Protein AF-A0A945EE44-F1 (afdb_monomer_lite)

Foldseek 3Di:
DPPPVVVVLVVLLVVLQQQQFAQADDSLVVNVVSVCVVVVQKDKDWDWAQDDDPPDTFFFHKDFDWWFKAAPVRDTLDTCNVPVQFWAAQADWDWDKDWLVVQVVQEDEDPVQQQDFDHHYDRPDHHIHTTDGNVSNVPHDTDIMTTGTRMDGHTTTRMDIDDDDDDPDPDDDDDDDDDRHHNDRVNPSD

Secondary structure (DSSP, 8-state):
----HHHHHHHHHHHHTT----SSSHHHHHHHHHHHHHSTTPEEEEEETT-EETTEEPPPEEEEEEEEEE-TTS-EEEETTT-GGGB-BTPPPEEEEEEHHHHGGGEE--TTSTTPPPP-B-SSS----EE--HHHHTT--SSEEEEEEEEEEES-EEEEEE-----SSS------------S-IIIII-

Structure (mmCIF, N/CA/C/O backbone):
data_AF-A0A945EE44-F1
#
_entry.id   AF-A0A945EE44-F1
#
loop_
_atom_site.group_PDB
_atom_site.id
_atom_site.type_symbol
_atom_site.label_atom_id
_atom_site.label_alt_id
_atom_site.label_comp_id
_atom_site.label_asym_id
_atom_site.label_entity_id
_atom_site.label_seq_id
_atom_site.pdbx_PDB_ins_code
_atom_site.Cartn_x
_atom_site.Cartn_y
_atom_site.Cartn_z
_atom_site.occupancy
_atom_site.B_iso_or_equiv
_atom_site.auth_seq_id
_atom_site.auth_comp_id
_atom_site.auth_asym_id
_atom_site.auth_atom_id
_atom_site.pdbx_PDB_model_num
ATOM 1 N N . MET A 1 1 ? -17.521 -26.805 20.937 1.00 43.75 1 MET A N 1
ATOM 2 C CA . MET A 1 1 ? -16.120 -26.831 20.463 1.00 43.75 1 MET A CA 1
ATOM 3 C C . MET A 1 1 ? -15.632 -25.398 20.429 1.00 43.75 1 MET A C 1
ATOM 5 O O . MET A 1 1 ? -16.195 -24.625 19.668 1.00 43.75 1 MET A O 1
ATOM 9 N N . LYS A 1 2 ? -14.663 -25.018 21.272 1.00 50.81 2 LYS A N 1
ATOM 10 C CA . LYS A 1 2 ? -13.962 -23.743 21.084 1.00 50.81 2 LYS A CA 1
ATOM 11 C C . LYS A 1 2 ? -13.225 -23.858 19.751 1.00 50.81 2 LYS A C 1
ATOM 13 O O . LYS A 1 2 ? -12.291 -24.652 19.653 1.00 50.81 2 LYS A O 1
ATOM 18 N N . LEU A 1 3 ? -13.682 -23.153 18.719 1.00 53.59 3 LEU A N 1
ATOM 19 C CA . LEU A 1 3 ? -12.793 -22.798 17.616 1.00 53.59 3 LEU A CA 1
ATOM 20 C C . LEU A 1 3 ? -11.535 -22.222 18.275 1.00 53.59 3 LEU A C 1
ATOM 22 O O . LEU A 1 3 ? -11.650 -21.367 19.149 1.00 53.59 3 LEU A O 1
ATOM 26 N N . ASN A 1 4 ? -10.369 -22.790 17.971 1.00 82.75 4 ASN A N 1
ATOM 27 C CA . ASN A 1 4 ? -9.098 -22.310 18.502 1.00 82.75 4 ASN A CA 1
ATOM 28 C C . ASN A 1 4 ? -9.016 -20.813 18.170 1.00 82.75 4 ASN A C 1
ATOM 30 O O . ASN A 1 4 ? -9.014 -20.474 16.990 1.00 82.75 4 ASN A O 1
ATOM 34 N N . GLU A 1 5 ? -9.031 -19.935 19.174 1.00 87.50 5 GLU A N 1
ATOM 35 C CA . GLU A 1 5 ? -9.084 -18.474 18.992 1.00 87.50 5 GLU A CA 1
ATOM 36 C C . GLU A 1 5 ? -7.974 -18.007 18.036 1.00 87.50 5 GLU A C 1
ATOM 38 O O . GLU A 1 5 ? -8.228 -17.216 17.130 1.00 87.50 5 GLU A O 1
ATOM 43 N N . GLY A 1 6 ? -6.790 -18.628 18.113 1.00 93.88 6 GLY A N 1
ATOM 44 C CA . GLY A 1 6 ? -5.687 -18.375 17.184 1.00 93.88 6 GLY A CA 1
ATOM 45 C C . GLY A 1 6 ? -5.994 -18.741 15.729 1.00 93.88 6 GLY A C 1
ATOM 46 O O . GLY A 1 6 ? -5.514 -18.082 14.811 1.00 93.88 6 GLY A O 1
ATOM 47 N N . ARG A 1 7 ? -6.835 -19.754 15.481 1.00 94.56 7 ARG A N 1
ATOM 48 C CA . ARG A 1 7 ? -7.291 -20.072 14.122 1.00 94.56 7 ARG A CA 1
ATOM 49 C C . ARG A 1 7 ? -8.258 -19.017 13.589 1.00 94.56 7 ARG A C 1
ATOM 51 O O . ARG A 1 7 ? -8.141 -18.662 12.422 1.00 94.56 7 ARG A O 1
ATOM 58 N N . GLY A 1 8 ? -9.165 -18.519 14.431 1.00 94.62 8 GLY A N 1
ATOM 59 C CA . GLY A 1 8 ? -10.073 -17.427 14.070 1.00 94.62 8 GLY A CA 1
ATOM 60 C C . GLY A 1 8 ? -9.310 -16.154 13.700 1.00 94.62 8 GLY A C 1
ATOM 61 O O . GLY A 1 8 ? -9.536 -15.600 12.627 1.00 94.62 8 GLY A O 1
ATOM 62 N N . ILE A 1 9 ? -8.333 -15.772 14.529 1.00 95.81 9 ILE A N 1
ATOM 63 C CA . ILE A 1 9 ? -7.434 -14.636 14.268 1.00 95.81 9 ILE A CA 1
ATOM 64 C C . ILE A 1 9 ? -6.681 -14.841 12.947 1.00 95.81 9 ILE A C 1
ATOM 66 O O . ILE A 1 9 ? -6.711 -13.980 12.075 1.00 95.81 9 ILE A O 1
ATOM 70 N N . TYR A 1 10 ? -6.085 -16.017 12.738 1.00 96.75 10 TYR A N 1
ATOM 71 C CA . TYR A 1 10 ? -5.364 -16.315 11.499 1.00 96.75 10 TYR A CA 1
ATOM 72 C C . TYR A 1 10 ? -6.255 -16.255 10.248 1.00 96.75 10 TYR A C 1
ATOM 74 O O . TYR A 1 10 ? -5.824 -15.781 9.195 1.00 96.75 10 TYR A O 1
ATOM 82 N N . ASP A 1 11 ? -7.501 -16.724 10.336 1.00 96.69 11 ASP A N 1
ATOM 83 C CA . ASP A 1 11 ? -8.443 -16.649 9.221 1.00 96.69 11 ASP A CA 1
ATOM 84 C C . ASP A 1 11 ? -8.907 -15.199 8.960 1.00 96.69 11 ASP A C 1
ATOM 86 O O . ASP A 1 11 ? -9.105 -14.841 7.797 1.00 96.69 11 ASP A O 1
ATOM 90 N N . LEU A 1 12 ? -8.978 -14.333 9.981 1.00 97.44 12 LEU A N 1
ATOM 91 C CA . LEU A 1 12 ? -9.151 -12.885 9.798 1.00 97.44 12 LEU A CA 1
ATOM 92 C C . LEU A 1 12 ? -7.943 -12.261 9.080 1.00 97.44 12 LEU A C 1
ATOM 94 O O . LEU A 1 12 ? -8.136 -11.554 8.090 1.00 97.44 12 LEU A O 1
ATOM 98 N N . CYS A 1 13 ? -6.709 -12.584 9.484 1.00 97.88 13 CYS A N 1
ATOM 99 C CA . CYS A 1 13 ? -5.503 -12.101 8.799 1.00 97.88 13 CYS A CA 1
ATOM 100 C C . CYS A 1 13 ? -5.514 -12.475 7.307 1.00 97.88 13 CYS A C 1
ATOM 102 O O . CYS A 1 13 ? -5.166 -11.650 6.468 1.00 97.88 13 CYS A O 1
ATOM 104 N N . LYS A 1 14 ? -5.969 -13.684 6.941 1.00 97.88 14 LYS A N 1
ATOM 105 C CA . LYS A 1 14 ? -6.107 -14.084 5.525 1.00 97.88 14 LYS A CA 1
ATOM 106 C C . LYS A 1 14 ? -7.130 -13.255 4.761 1.00 97.88 14 LYS A C 1
ATOM 108 O O . LYS A 1 14 ? -6.886 -12.941 3.601 1.00 97.88 14 LYS A O 1
ATOM 113 N N . LYS A 1 15 ? -8.270 -12.925 5.381 1.00 98.06 15 LYS A N 1
ATOM 114 C CA . LYS A 1 15 ? -9.286 -12.059 4.758 1.00 98.06 15 LYS A CA 1
ATOM 115 C C . LYS A 1 15 ? -8.726 -10.661 4.497 1.00 98.06 15 LYS A C 1
ATOM 117 O O . LYS A 1 15 ? -9.016 -10.078 3.462 1.00 98.06 15 LYS A O 1
ATOM 122 N N . LEU A 1 16 ? -7.918 -10.147 5.424 1.00 98.50 16 LEU A N 1
ATOM 123 C CA . LEU A 1 16 ? -7.306 -8.823 5.331 1.00 98.50 16 LEU A CA 1
ATOM 124 C C . LEU A 1 16 ? -6.047 -8.794 4.450 1.00 98.50 16 LEU A C 1
ATOM 126 O O . LEU A 1 16 ? -5.665 -7.726 3.972 1.00 98.50 16 LEU A O 1
ATOM 130 N N . TRP A 1 17 ? -5.402 -9.942 4.222 1.00 98.38 17 TRP A N 1
ATOM 131 C CA . TRP A 1 17 ? -4.152 -10.066 3.472 1.00 98.38 17 TRP A CA 1
ATOM 132 C C . TRP A 1 17 ? -4.144 -9.370 2.105 1.00 98.38 17 TRP A C 1
ATOM 134 O O . TRP A 1 17 ? -3.214 -8.601 1.876 1.00 98.38 17 TRP A O 1
ATOM 144 N N . PRO A 1 18 ? -5.118 -9.583 1.197 1.00 97.50 18 PRO A N 1
ATOM 145 C CA . PRO A 1 18 ? -5.037 -9.040 -0.160 1.00 97.50 18 PRO A CA 1
ATOM 146 C C . PRO A 1 18 ? -5.307 -7.530 -0.241 1.00 97.50 18 PRO A C 1
ATOM 148 O O . PRO A 1 18 ? -5.107 -6.932 -1.294 1.00 97.50 18 PRO A O 1
ATOM 151 N N . ILE A 1 19 ? -5.779 -6.906 0.841 1.00 98.44 19 ILE A N 1
ATOM 152 C CA . ILE A 1 19 ? -6.203 -5.507 0.825 1.00 98.44 19 ILE A CA 1
ATOM 153 C C . ILE A 1 19 ? -4.975 -4.596 0.822 1.00 98.44 19 ILE A C 1
ATOM 155 O O . ILE A 1 19 ? -4.159 -4.611 1.748 1.00 98.44 19 ILE A O 1
ATOM 159 N N . THR A 1 20 ? -4.876 -3.746 -0.198 1.00 98.31 20 THR A N 1
ATOM 160 C CA . THR A 1 20 ? -3.817 -2.737 -0.311 1.00 98.31 20 THR A CA 1
ATOM 161 C C . THR A 1 20 ? -4.107 -1.560 0.615 1.00 98.31 20 THR A C 1
ATOM 163 O O . THR A 1 20 ? -4.712 -0.562 0.223 1.00 98.31 20 THR A O 1
ATOM 166 N N . ARG A 1 21 ? -3.696 -1.696 1.877 1.00 98.62 21 ARG A N 1
ATOM 167 C CA . ARG A 1 21 ? -3.715 -0.611 2.864 1.00 98.62 21 ARG A CA 1
ATOM 168 C C . ARG A 1 21 ? -2.578 0.386 2.630 1.00 98.62 21 ARG A C 1
ATOM 170 O O . ARG A 1 21 ? -1.532 0.061 2.072 1.00 98.62 21 ARG A O 1
ATOM 177 N N . SER A 1 22 ? -2.812 1.602 3.097 1.00 98.50 22 SER A N 1
ATOM 178 C CA . SER A 1 22 ? -1.836 2.679 3.247 1.00 98.50 22 SER A CA 1
ATOM 179 C C . SER A 1 22 ? -2.261 3.526 4.454 1.00 98.50 22 SER A C 1
ATOM 181 O O . SER A 1 22 ? -3.151 3.125 5.200 1.00 98.50 22 SER A O 1
ATOM 183 N N . ILE A 1 23 ? -1.674 4.701 4.675 1.00 98.50 23 ILE A N 1
ATOM 184 C CA . ILE A 1 23 ? -2.106 5.595 5.767 1.00 98.50 23 ILE A CA 1
ATOM 185 C C . ILE A 1 23 ? -3.500 6.218 5.540 1.00 98.50 23 ILE A C 1
ATOM 187 O O . ILE A 1 23 ? -4.082 6.762 6.472 1.00 98.50 23 ILE A O 1
ATOM 191 N N . THR A 1 24 ? -4.044 6.124 4.323 1.00 98.75 24 THR A N 1
ATOM 192 C CA . THR A 1 24 ? -5.411 6.525 3.946 1.00 98.75 24 THR A CA 1
ATOM 193 C C . THR A 1 24 ? -5.955 5.581 2.861 1.00 98.75 24 THR A C 1
ATOM 195 O O . THR A 1 24 ? -5.274 4.633 2.455 1.00 98.75 24 THR A O 1
ATOM 198 N N . GLY A 1 25 ? -7.170 5.846 2.376 1.00 98.62 25 GLY A N 1
ATOM 199 C CA . GLY A 1 25 ? -7.708 5.223 1.169 1.00 98.62 25 GLY A CA 1
ATOM 200 C C . GLY A 1 25 ? -8.675 4.072 1.419 1.00 98.62 25 GLY A C 1
ATOM 201 O O . GLY A 1 25 ? -8.916 3.620 2.543 1.00 98.62 25 GLY A O 1
ATOM 202 N N . ASN A 1 26 ? -9.238 3.561 0.327 1.00 98.81 26 ASN A N 1
ATOM 203 C CA . ASN A 1 26 ? -10.303 2.563 0.365 1.00 98.81 26 ASN A CA 1
ATOM 204 C C . ASN A 1 26 ? -9.874 1.236 0.998 1.00 98.81 26 ASN A C 1
ATOM 206 O O . ASN A 1 26 ? -10.709 0.583 1.620 1.00 98.81 26 ASN A O 1
ATOM 210 N N . GLY A 1 27 ? -8.590 0.870 0.928 1.00 98.69 27 GLY A N 1
ATOM 211 C CA . GLY A 1 27 ? -8.078 -0.323 1.605 1.00 98.69 27 GLY A CA 1
ATOM 212 C C . GLY A 1 27 ? -8.197 -0.249 3.134 1.00 98.69 27 GLY A C 1
ATOM 213 O O . GLY A 1 27 ? -8.505 -1.251 3.785 1.00 98.69 27 GLY A O 1
ATOM 214 N N . VAL A 1 28 ? -8.032 0.940 3.726 1.00 98.81 28 VAL A N 1
ATOM 215 C CA . VAL A 1 28 ? -8.252 1.147 5.169 1.00 98.81 28 VAL A CA 1
ATOM 216 C C . VAL A 1 28 ? -9.738 1.013 5.498 1.00 98.81 28 VAL A C 1
ATOM 218 O O . VAL A 1 28 ? -10.102 0.282 6.420 1.00 98.81 28 VAL A O 1
ATOM 221 N N . ARG A 1 29 ? -10.613 1.642 4.702 1.00 98.81 29 ARG A N 1
ATOM 222 C CA . ARG A 1 29 ? -12.073 1.547 4.877 1.00 98.81 29 ARG A CA 1
ATOM 223 C C . ARG A 1 29 ? -12.577 0.112 4.772 1.00 98.81 29 ARG A C 1
ATOM 225 O O . ARG A 1 29 ? -13.401 -0.305 5.578 1.00 98.81 29 ARG A O 1
ATOM 232 N N . GLU A 1 30 ? -12.101 -0.641 3.786 1.00 98.81 30 GLU A N 1
ATOM 233 C CA . GLU A 1 30 ? -12.444 -2.054 3.610 1.00 98.81 30 GLU A CA 1
ATOM 234 C C . GLU A 1 30 ? -11.976 -2.888 4.806 1.00 98.81 30 GLU A C 1
ATOM 236 O O . GLU A 1 30 ? -12.761 -3.647 5.373 1.00 98.81 30 GLU A O 1
ATOM 241 N N . THR A 1 31 ? -10.734 -2.676 5.248 1.00 98.81 31 THR A N 1
ATOM 242 C CA . THR A 1 31 ? -10.170 -3.348 6.427 1.00 98.81 31 THR A CA 1
ATOM 243 C C . THR A 1 31 ? -11.024 -3.100 7.669 1.00 98.81 31 THR A C 1
ATOM 245 O O . THR A 1 31 ? -11.430 -4.052 8.334 1.00 98.81 31 THR A O 1
ATOM 248 N N . LEU A 1 32 ? -11.355 -1.841 7.968 1.00 98.81 32 LEU A N 1
ATOM 249 C CA . LEU A 1 32 ? -12.161 -1.496 9.141 1.00 98.81 32 LEU A CA 1
ATOM 250 C C . LEU A 1 32 ? -13.595 -2.027 9.038 1.00 98.81 32 LEU A C 1
ATOM 252 O O . LEU A 1 32 ? -14.135 -2.476 10.043 1.00 98.81 32 LEU A O 1
ATOM 256 N N . LYS A 1 33 ? -14.195 -2.063 7.840 1.00 98.69 33 LYS A N 1
ATOM 257 C CA . LYS A 1 33 ? -15.508 -2.699 7.618 1.00 98.69 33 LYS A CA 1
ATOM 258 C C . LYS A 1 33 ? -15.478 -4.203 7.880 1.00 98.69 33 LYS A C 1
ATOM 260 O O . LYS A 1 33 ? -16.449 -4.733 8.409 1.00 98.69 33 LYS A O 1
ATOM 265 N N . ILE A 1 34 ? -14.394 -4.894 7.526 1.00 98.56 34 ILE A N 1
ATOM 266 C CA . ILE A 1 34 ? -14.223 -6.321 7.841 1.00 98.56 34 ILE A CA 1
ATOM 267 C C . ILE A 1 34 ? -14.047 -6.509 9.349 1.00 98.56 34 ILE A C 1
ATOM 269 O O . ILE A 1 34 ? -14.712 -7.360 9.930 1.00 98.56 34 ILE A O 1
ATOM 273 N N . ILE A 1 35 ? -13.223 -5.688 10.006 1.00 98.19 35 ILE A N 1
ATOM 274 C CA . ILE A 1 35 ? -13.048 -5.739 11.468 1.00 98.19 35 ILE A CA 1
ATOM 275 C C . ILE A 1 35 ? -14.374 -5.454 12.186 1.00 98.19 35 ILE A C 1
ATOM 277 O O . ILE A 1 35 ? -14.697 -6.125 13.161 1.00 98.19 35 ILE A O 1
ATOM 281 N N . GLN A 1 36 ? -15.185 -4.525 11.678 1.00 98.00 36 GLN A N 1
ATOM 282 C CA . GLN A 1 36 ? -16.505 -4.207 12.224 1.00 98.00 36 GLN A CA 1
ATOM 283 C C . GLN A 1 36 ? -17.473 -5.407 12.184 1.00 98.00 36 GLN A C 1
ATOM 285 O O . GLN A 1 36 ? -18.415 -5.452 12.968 1.00 98.00 36 GLN A O 1
ATOM 290 N N . GLN A 1 37 ? -17.241 -6.420 11.338 1.00 97.38 37 GLN A N 1
ATOM 291 C CA . GLN A 1 37 ? -18.024 -7.667 11.370 1.00 97.38 37 GLN A CA 1
ATOM 292 C C . GLN A 1 37 ? -17.723 -8.506 12.619 1.00 97.38 37 GLN A C 1
ATOM 294 O O . GLN A 1 37 ? -18.619 -9.165 13.139 1.00 97.38 37 GLN A O 1
ATOM 299 N N . GLU A 1 38 ? -16.481 -8.465 13.106 1.00 95.88 38 GLU A N 1
ATOM 300 C CA . GLU A 1 3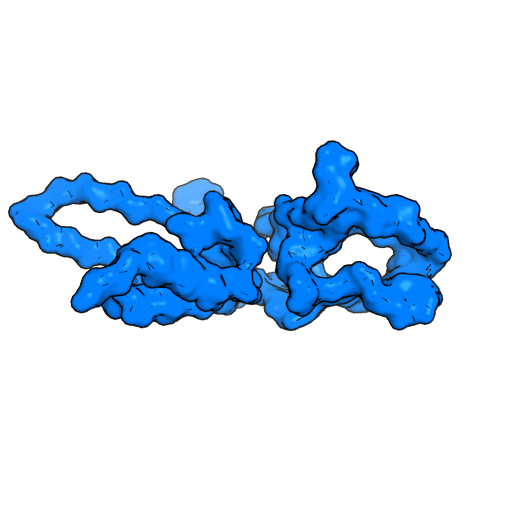8 ? -16.046 -9.145 14.334 1.00 95.88 38 GLU A CA 1
ATOM 301 C C . GLU A 1 38 ? -16.287 -8.264 15.577 1.00 95.88 38 GLU A C 1
ATOM 303 O O . GLU A 1 38 ? -16.521 -8.767 16.676 1.00 95.88 38 GLU A O 1
ATOM 308 N N . ILE A 1 39 ? -16.271 -6.935 15.401 1.00 96.12 39 ILE A N 1
ATOM 309 C CA . ILE A 1 39 ? -16.456 -5.919 16.446 1.00 96.12 39 ILE A CA 1
ATOM 310 C C . ILE A 1 39 ? -17.556 -4.923 16.016 1.00 96.12 39 ILE A C 1
ATOM 312 O O . ILE A 1 39 ? -17.249 -3.809 15.587 1.00 96.12 39 ILE A O 1
ATOM 316 N N . PRO A 1 40 ? -18.852 -5.270 16.156 1.00 96.25 40 PRO A N 1
ATOM 317 C CA . PRO A 1 40 ? -19.962 -4.476 15.603 1.00 96.25 40 PRO A CA 1
ATOM 318 C C . PRO A 1 40 ? -20.086 -3.046 16.136 1.00 96.25 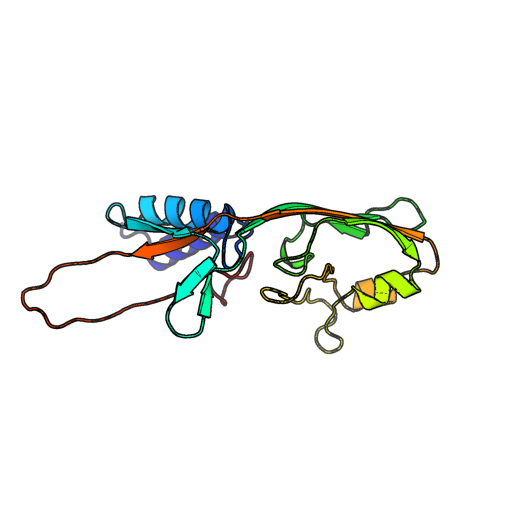40 PRO A C 1
ATOM 320 O O . PRO A 1 40 ? -20.651 -2.187 15.467 1.00 96.25 40 PRO A O 1
ATOM 323 N N . ASN A 1 41 ? -19.553 -2.786 17.331 1.00 97.25 41 ASN A N 1
ATOM 324 C CA . ASN A 1 41 ? -19.595 -1.470 17.970 1.00 97.25 41 ASN A CA 1
ATOM 325 C C . ASN A 1 41 ? -18.404 -0.573 17.584 1.00 97.25 41 ASN A C 1
ATOM 327 O O . ASN A 1 41 ? -18.311 0.547 18.084 1.00 97.25 41 ASN A O 1
ATOM 331 N N . LEU A 1 42 ? -17.478 -1.053 16.742 1.00 98.31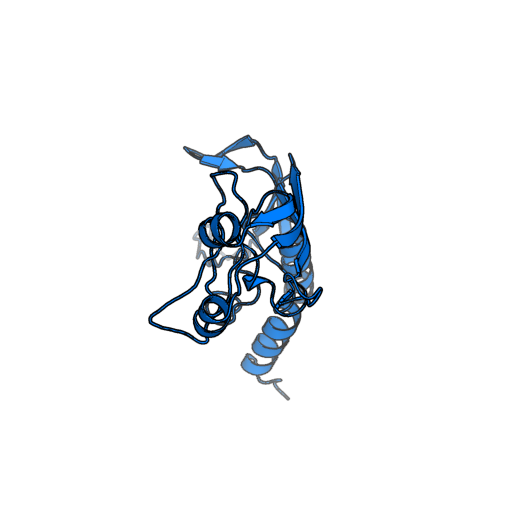 42 LEU A N 1
ATOM 332 C CA . LEU A 1 42 ? -16.384 -0.236 16.222 1.00 98.31 42 LEU A CA 1
ATOM 333 C C . LEU A 1 42 ? -16.967 0.932 15.417 1.00 98.31 42 LEU A C 1
ATOM 335 O O . LEU A 1 42 ? -17.704 0.722 14.451 1.00 98.31 42 LEU A O 1
ATOM 339 N N . THR A 1 43 ? -16.614 2.155 15.793 1.00 98.56 43 THR A N 1
ATOM 340 C CA . THR A 1 43 ? -16.983 3.376 15.075 1.00 98.56 43 THR A CA 1
ATOM 341 C C . THR A 1 43 ? -15.863 3.744 14.112 1.00 98.56 43 THR A C 1
ATOM 343 O O . THR A 1 43 ? -14.696 3.769 14.491 1.00 98.56 43 THR A O 1
ATOM 346 N N . ILE A 1 44 ? -16.210 3.998 12.850 1.00 98.69 44 ILE A N 1
ATOM 347 C CA . ILE A 1 44 ? -15.259 4.421 11.819 1.00 98.69 44 ILE A CA 1
ATOM 348 C C . ILE A 1 44 ? -15.373 5.934 11.658 1.00 98.69 44 ILE A C 1
ATOM 350 O O . ILE A 1 44 ? -16.464 6.459 11.429 1.00 98.69 44 ILE A O 1
ATOM 354 N N . HIS A 1 45 ? -14.240 6.614 11.759 1.00 98.69 45 HIS A N 1
ATOM 355 C CA . HIS A 1 45 ? -14.110 8.057 11.644 1.00 98.69 45 HIS A CA 1
ATOM 356 C C . HIS A 1 45 ? -13.351 8.422 10.373 1.00 98.69 45 HIS A C 1
ATOM 358 O O . HIS A 1 45 ? -12.469 7.689 9.929 1.00 98.69 45 HIS A O 1
ATOM 364 N N . GLU A 1 46 ? -13.676 9.588 9.825 1.00 98.81 46 GLU A N 1
ATOM 365 C CA . GLU A 1 46 ? -13.016 10.178 8.665 1.00 98.81 46 GLU A CA 1
ATOM 366 C C . GLU A 1 46 ? -12.600 11.604 9.020 1.00 98.81 46 GLU A C 1
ATOM 368 O O . GLU A 1 46 ? -13.433 12.418 9.424 1.00 98.81 46 GLU A O 1
ATOM 373 N N . VAL A 1 47 ? -11.314 11.912 8.872 1.00 98.75 47 VAL A N 1
ATOM 374 C CA . VAL A 1 47 ? -10.763 13.250 9.116 1.00 98.75 47 VAL A CA 1
ATOM 375 C C . VAL A 1 47 ? -10.291 13.824 7.791 1.00 98.75 47 VAL A C 1
ATOM 377 O O . VAL A 1 47 ? -9.436 13.236 7.133 1.00 98.75 47 VAL A O 1
ATOM 380 N N . SER A 1 48 ? -10.849 14.963 7.386 1.00 98.69 48 SER A N 1
ATOM 381 C CA . SER A 1 48 ? -10.600 15.539 6.063 1.00 98.69 48 SER A CA 1
ATOM 382 C C . SER A 1 48 ? -9.131 15.907 5.845 1.00 98.69 48 SER A C 1
ATOM 384 O O . SER A 1 48 ? -8.466 16.422 6.754 1.00 98.69 48 SER A O 1
ATOM 386 N N . THR A 1 49 ? -8.650 15.718 4.614 1.00 98.69 49 THR A N 1
ATOM 387 C CA . THR A 1 49 ? -7.352 16.220 4.149 1.00 98.69 49 THR A CA 1
ATOM 388 C C . THR A 1 49 ? -7.164 17.680 4.545 1.00 98.69 49 THR A C 1
ATOM 390 O O . THR A 1 49 ? -8.061 18.514 4.440 1.00 98.69 49 THR A O 1
ATOM 393 N N . GLY A 1 50 ? -5.969 17.994 5.025 1.00 98.38 50 GLY A N 1
ATOM 394 C CA . GLY A 1 50 ? -5.591 19.337 5.416 1.00 98.38 50 GLY A CA 1
ATOM 395 C C . GLY A 1 50 ? -6.011 19.768 6.819 1.00 98.38 50 GLY A C 1
ATOM 396 O O . GLY A 1 50 ? -5.600 20.849 7.242 1.00 98.38 50 GLY A O 1
ATOM 397 N N . THR A 1 51 ? -6.754 18.938 7.555 1.00 98.69 51 THR A N 1
ATOM 398 C CA . THR A 1 51 ? -7.027 19.166 8.981 1.00 98.69 51 THR A CA 1
ATOM 399 C C . THR A 1 51 ? -5.713 19.233 9.761 1.00 98.69 51 THR A C 1
ATOM 401 O O . THR A 1 51 ? -4.829 18.397 9.563 1.00 98.69 51 THR A O 1
ATOM 404 N N . GLN A 1 52 ? -5.579 20.233 10.635 1.00 98.44 52 GLN A N 1
ATOM 405 C CA . GLN A 1 52 ? -4.423 20.380 11.517 1.00 98.44 52 GLN A CA 1
ATOM 406 C C . GLN A 1 52 ? -4.601 19.502 12.763 1.00 98.44 52 GLN A C 1
ATOM 408 O O . GLN A 1 52 ? -5.599 19.617 13.474 1.00 98.44 52 GLN A O 1
ATOM 413 N N . CYS A 1 53 ? -3.612 18.660 13.046 1.00 97.06 53 CYS A N 1
ATOM 414 C CA . CYS A 1 53 ? -3.551 17.776 14.205 1.00 97.06 53 CYS A CA 1
ATOM 415 C C . CYS A 1 53 ? -2.218 18.008 14.927 1.00 97.06 53 CYS A C 1
ATOM 417 O O . CYS A 1 53 ? -1.202 17.408 14.579 1.00 97.06 53 CYS A O 1
ATOM 419 N N . PHE A 1 54 ? -2.220 18.899 15.923 1.00 97.44 54 PHE A N 1
ATOM 420 C CA . PHE A 1 54 ? -0.997 19.414 16.555 1.00 97.44 54 PHE A CA 1
ATOM 421 C C . PHE A 1 54 ? -0.058 20.025 15.506 1.00 97.44 54 PHE A C 1
ATOM 423 O O . PHE A 1 54 ? -0.471 20.956 14.822 1.00 97.44 54 PHE A O 1
ATOM 430 N N . ASP A 1 55 ? 1.154 19.496 15.340 1.00 97.75 55 ASP A N 1
ATOM 431 C CA . ASP A 1 55 ? 2.125 19.952 14.337 1.00 97.75 55 ASP A CA 1
ATOM 432 C C . ASP A 1 55 ? 1.944 19.279 12.965 1.00 97.75 55 ASP A C 1
ATOM 434 O O . ASP A 1 55 ? 2.592 19.658 11.989 1.00 97.75 55 ASP A O 1
ATOM 438 N N . TRP A 1 56 ? 1.056 18.287 12.867 1.00 97.81 56 TRP A N 1
ATOM 439 C CA . TRP A 1 56 ? 0.818 17.524 11.647 1.00 97.81 56 TRP A CA 1
ATOM 440 C C . TRP A 1 56 ? -0.394 18.041 10.881 1.00 97.81 56 TRP A C 1
ATOM 442 O O . TRP A 1 56 ? -1.330 18.606 11.446 1.00 97.81 56 TRP A O 1
ATOM 452 N N . LYS A 1 57 ? -0.398 17.784 9.575 1.00 98.00 57 LYS A N 1
ATOM 453 C CA . LYS A 1 57 ? -1.528 18.049 8.688 1.00 98.00 57 LYS A CA 1
ATOM 454 C C . LYS A 1 57 ? -1.950 16.743 8.026 1.00 98.00 57 LYS A C 1
ATOM 456 O O . LYS A 1 57 ? -1.097 16.029 7.502 1.00 98.00 57 LYS A O 1
ATOM 461 N N . ILE A 1 58 ? -3.246 16.434 8.048 1.00 98.31 58 ILE A N 1
ATOM 462 C CA . ILE A 1 58 ? -3.773 15.215 7.421 1.00 98.31 58 ILE A CA 1
ATOM 463 C C . ILE A 1 58 ? -3.444 15.233 5.918 1.00 98.31 58 ILE A C 1
ATOM 465 O O . ILE A 1 58 ? -3.751 16.232 5.254 1.00 98.31 58 ILE A O 1
ATOM 469 N N . PRO A 1 59 ? -2.808 14.178 5.372 1.00 98.25 59 PRO A N 1
ATOM 470 C CA . PRO A 1 59 ? -2.362 14.170 3.985 1.00 98.25 59 PRO A CA 1
ATOM 471 C C . PRO A 1 59 ? -3.540 14.053 3.012 1.00 98.25 59 PRO A C 1
ATOM 473 O O . PRO A 1 59 ? -4.690 13.816 3.396 1.00 98.25 59 PRO A O 1
ATOM 476 N N . LYS A 1 60 ? -3.232 14.203 1.722 1.00 98.62 60 LYS A N 1
ATOM 477 C CA . LYS A 1 60 ? -4.126 13.760 0.650 1.00 98.62 60 LYS A CA 1
ATOM 478 C C . LYS A 1 60 ? -4.428 12.272 0.805 1.00 98.62 60 LYS A C 1
ATOM 480 O O . LYS A 1 60 ? -3.595 11.507 1.306 1.00 98.62 60 LYS A O 1
ATOM 485 N N . GLU A 1 61 ? -5.609 11.880 0.364 1.00 98.81 61 GLU A N 1
ATOM 486 C CA . GLU A 1 61 ? -6.010 10.488 0.297 1.00 98.81 61 GLU A CA 1
ATOM 487 C C . GLU A 1 61 ? -5.376 9.813 -0.923 1.00 98.81 61 GLU A C 1
ATOM 489 O O . GLU A 1 61 ? -5.355 10.387 -2.013 1.00 98.81 61 GLU A O 1
ATOM 494 N N . TRP A 1 62 ? -4.871 8.593 -0.736 1.00 98.88 62 TRP A N 1
ATOM 495 C CA . TRP A 1 62 ? -4.269 7.800 -1.801 1.00 98.88 62 TRP A CA 1
ATOM 496 C C . TRP A 1 62 ? -5.072 6.535 -2.092 1.00 98.88 62 TRP A C 1
ATOM 498 O O . TRP A 1 62 ? -5.401 5.767 -1.188 1.00 98.88 62 TRP A O 1
ATOM 508 N N . ASN A 1 63 ? -5.347 6.287 -3.370 1.00 98.81 63 ASN A N 1
ATOM 509 C CA . ASN A 1 63 ? -5.964 5.054 -3.854 1.00 98.81 63 ASN A CA 1
ATOM 510 C C . ASN A 1 63 ? -5.191 4.518 -5.060 1.00 98.81 63 ASN A C 1
ATOM 512 O O . ASN A 1 63 ? -4.611 5.283 -5.823 1.00 98.81 63 ASN A O 1
ATOM 516 N N . ILE A 1 64 ? -5.209 3.202 -5.260 1.00 98.75 64 ILE A N 1
ATOM 517 C CA . ILE A 1 64 ? -4.566 2.543 -6.399 1.00 98.75 64 ILE A CA 1
ATOM 518 C C . ILE A 1 64 ? -5.463 1.434 -6.942 1.00 98.75 64 ILE A C 1
ATOM 520 O O . ILE A 1 64 ? -6.083 0.695 -6.177 1.00 98.75 64 ILE A O 1
ATOM 524 N N . LYS A 1 65 ? -5.542 1.331 -8.269 1.00 98.44 65 LYS A N 1
ATOM 525 C CA . LYS A 1 65 ? -6.328 0.312 -8.979 1.00 98.44 65 LYS A CA 1
ATOM 526 C C . LYS A 1 65 ? -5.444 -0.738 -9.633 1.00 98.44 65 LYS A C 1
ATOM 528 O O . LYS A 1 65 ? -5.778 -1.918 -9.607 1.00 98.44 65 LYS A O 1
ATOM 533 N N . ASN A 1 66 ? -4.338 -0.315 -10.240 1.00 98.44 66 ASN A N 1
ATOM 534 C CA . ASN A 1 66 ? -3.430 -1.204 -10.951 1.00 98.44 66 ASN A CA 1
ATOM 535 C C . ASN A 1 66 ? -2.044 -0.566 -11.101 1.00 98.44 66 ASN A C 1
ATOM 537 O O . ASN A 1 66 ? -1.924 0.656 -11.105 1.00 98.44 66 ASN A O 1
ATOM 541 N N . ALA A 1 67 ? -1.007 -1.380 -11.276 1.00 98.81 67 ALA A N 1
ATOM 542 C CA . ALA A 1 67 ? 0.313 -0.911 -11.676 1.00 98.81 67 ALA A CA 1
ATOM 543 C C . ALA A 1 67 ? 1.147 -2.051 -12.266 1.00 98.81 67 ALA A C 1
ATOM 545 O O . ALA A 1 67 ? 1.028 -3.200 -11.841 1.00 98.81 67 ALA A O 1
ATOM 546 N N . TYR A 1 68 ? 2.004 -1.736 -13.233 1.00 98.88 68 TYR A N 1
ATOM 547 C CA . TYR A 1 68 ? 2.909 -2.707 -13.833 1.00 98.88 68 TYR A CA 1
ATOM 548 C C . TYR A 1 68 ? 4.123 -2.053 -14.496 1.00 98.88 68 TYR A C 1
ATOM 550 O O . TYR A 1 68 ? 4.131 -0.858 -14.809 1.00 98.88 68 TYR A O 1
ATOM 558 N N . ILE A 1 69 ? 5.127 -2.885 -14.770 1.00 98.88 69 ILE A N 1
ATOM 559 C CA . ILE A 1 69 ? 6.238 -2.572 -15.672 1.00 98.88 69 ILE A CA 1
ATOM 560 C C . ILE A 1 69 ? 6.270 -3.620 -16.787 1.00 98.88 69 ILE A C 1
ATOM 562 O O . ILE A 1 69 ? 6.327 -4.819 -16.504 1.00 98.88 69 ILE A O 1
ATOM 566 N N . ILE A 1 70 ? 6.275 -3.166 -18.040 1.00 98.81 70 ILE A N 1
ATOM 567 C CA . ILE A 1 70 ? 6.511 -3.991 -19.231 1.00 98.81 70 ILE A CA 1
ATOM 568 C C . ILE A 1 70 ? 7.931 -3.734 -19.734 1.00 98.81 70 ILE A C 1
ATOM 570 O O . ILE A 1 70 ? 8.346 -2.583 -19.870 1.00 98.81 70 ILE A O 1
ATOM 574 N N . ASP A 1 71 ? 8.667 -4.808 -19.998 1.00 98.56 71 ASP A N 1
ATOM 575 C CA . ASP A 1 71 ? 10.034 -4.768 -20.508 1.00 98.56 71 ASP A CA 1
ATOM 576 C C . ASP A 1 71 ? 10.107 -4.495 -22.029 1.00 98.56 71 ASP A C 1
ATOM 578 O O . ASP A 1 71 ? 9.082 -4.526 -22.718 1.00 98.56 71 ASP A O 1
ATOM 582 N N . PRO A 1 72 ? 11.312 -4.275 -22.595 1.00 98.44 72 PRO A N 1
ATOM 583 C CA . PRO A 1 72 ? 11.478 -4.006 -24.025 1.00 98.44 72 PRO A CA 1
ATOM 584 C C . PRO A 1 72 ? 11.003 -5.136 -24.954 1.00 98.44 72 PRO A C 1
ATOM 586 O O . PRO A 1 72 ? 10.820 -4.912 -26.148 1.00 98.44 72 PRO A O 1
ATOM 589 N N . SER A 1 73 ? 10.820 -6.357 -24.436 1.00 97.88 73 SER A N 1
ATOM 590 C CA . SER A 1 73 ? 10.289 -7.496 -25.195 1.00 97.88 73 SER A CA 1
ATOM 591 C C . SER A 1 73 ? 8.757 -7.556 -25.200 1.00 97.88 73 SER A C 1
ATOM 593 O O . SER A 1 73 ? 8.178 -8.408 -25.874 1.00 97.88 73 SER A O 1
ATOM 595 N N . GLY A 1 74 ? 8.093 -6.657 -24.467 1.00 97.81 74 GLY A N 1
ATOM 596 C CA . GLY A 1 74 ? 6.642 -6.637 -24.304 1.00 97.81 74 GLY A CA 1
ATOM 597 C C . GLY A 1 74 ? 6.137 -7.525 -23.164 1.00 97.81 74 GLY A C 1
ATOM 598 O O . GLY A 1 74 ? 4.933 -7.767 -23.069 1.00 97.81 74 GLY A O 1
ATOM 599 N N . LYS A 1 75 ? 7.020 -8.016 -22.286 1.00 98.19 75 LYS A N 1
ATOM 600 C CA . LYS A 1 75 ? 6.649 -8.872 -21.155 1.00 98.19 75 LYS A CA 1
ATOM 601 C C . LYS A 1 75 ? 6.424 -8.044 -19.890 1.00 98.19 75 LYS A C 1
ATOM 603 O O . LYS A 1 75 ? 7.265 -7.229 -19.524 1.00 98.19 75 LYS A O 1
ATOM 608 N N . ILE A 1 76 ? 5.330 -8.306 -19.170 1.00 98.38 76 ILE A N 1
ATOM 609 C CA . ILE A 1 76 ? 5.133 -7.774 -17.813 1.00 98.38 76 ILE A CA 1
ATOM 610 C C . ILE A 1 76 ? 6.166 -8.419 -16.884 1.00 98.38 76 ILE A C 1
ATOM 612 O O . ILE A 1 76 ? 6.203 -9.644 -16.738 1.00 98.38 76 ILE A O 1
ATOM 616 N N . ILE A 1 77 ? 7.014 -7.594 -16.277 1.00 98.06 77 ILE A N 1
ATOM 617 C CA . ILE A 1 77 ? 8.032 -8.034 -15.317 1.00 98.06 77 ILE A CA 1
ATOM 618 C C . ILE A 1 77 ? 7.639 -7.707 -13.879 1.00 98.06 77 ILE A C 1
ATOM 620 O O . ILE A 1 77 ? 8.015 -8.435 -12.973 1.00 98.06 77 ILE A O 1
ATOM 624 N N . VAL A 1 78 ? 6.853 -6.660 -13.654 1.00 98.44 78 VAL A N 1
ATOM 625 C CA . VAL A 1 78 ? 6.308 -6.331 -12.334 1.00 98.44 78 VAL A CA 1
ATOM 626 C C . VAL A 1 78 ? 4.811 -6.140 -12.490 1.00 98.44 78 VAL A C 1
ATOM 628 O O . VAL A 1 78 ? 4.399 -5.389 -13.373 1.00 98.44 78 VAL A O 1
ATOM 631 N N . ASP A 1 79 ? 4.018 -6.802 -11.649 1.00 98.31 79 ASP A N 1
ATOM 632 C CA . ASP A 1 79 ? 2.558 -6.717 -11.646 1.00 98.31 79 ASP A CA 1
ATOM 633 C C . ASP A 1 79 ? 2.053 -6.515 -10.214 1.00 98.31 79 ASP A C 1
ATOM 635 O O . ASP A 1 79 ? 2.241 -7.355 -9.334 1.00 98.31 79 ASP A O 1
ATOM 639 N N . PHE A 1 80 ? 1.394 -5.388 -9.967 1.00 98.00 80 PHE A N 1
ATOM 640 C CA . PHE A 1 80 ? 0.812 -5.057 -8.667 1.00 98.00 80 PHE A CA 1
ATOM 641 C C . PHE A 1 80 ? -0.225 -6.081 -8.191 1.00 98.00 80 PHE A C 1
ATOM 643 O O . PHE A 1 80 ? -0.415 -6.250 -6.987 1.00 98.00 80 PHE A O 1
ATOM 650 N N . ARG A 1 81 ? -0.887 -6.775 -9.122 1.00 96.62 81 ARG A N 1
ATOM 651 C CA . ARG A 1 81 ? -1.894 -7.795 -8.803 1.00 96.62 81 ARG A CA 1
ATOM 652 C C . ARG A 1 81 ? -1.272 -9.055 -8.205 1.00 96.62 81 ARG A C 1
ATOM 654 O O . ARG A 1 81 ? -1.961 -9.759 -7.473 1.00 96.62 81 ARG A O 1
ATOM 661 N N . ASP A 1 82 ? 0.006 -9.309 -8.487 1.00 97.50 82 ASP A N 1
ATOM 662 C CA . ASP A 1 82 ? 0.744 -10.434 -7.913 1.00 97.50 82 ASP A CA 1
ATOM 663 C C . ASP A 1 82 ? 1.162 -10.130 -6.468 1.00 97.50 82 ASP A C 1
ATOM 665 O O . ASP A 1 82 ? 1.032 -10.975 -5.581 1.00 97.50 82 ASP A O 1
ATOM 669 N N . ASN A 1 83 ? 1.650 -8.911 -6.215 1.00 98.00 83 ASN A N 1
ATOM 670 C CA . ASN A 1 83 ? 2.007 -8.447 -4.878 1.00 98.00 83 ASN A CA 1
ATOM 671 C C . ASN A 1 83 ? 1.935 -6.916 -4.790 1.00 98.00 83 ASN A C 1
ATOM 673 O O . ASN A 1 83 ? 2.674 -6.209 -5.476 1.00 98.00 83 ASN A O 1
ATOM 677 N N . ASN A 1 84 ? 1.103 -6.385 -3.892 1.00 98.25 84 ASN A N 1
ATOM 678 C CA . ASN A 1 84 ? 0.945 -4.937 -3.739 1.00 98.25 84 ASN A CA 1
ATOM 679 C C . ASN A 1 84 ? 2.186 -4.225 -3.170 1.00 98.25 84 ASN A C 1
ATOM 681 O O . ASN A 1 84 ? 2.301 -3.009 -3.324 1.00 98.25 84 ASN A O 1
ATOM 685 N N . LEU A 1 85 ? 3.149 -4.964 -2.604 1.00 98.50 85 LEU A N 1
ATOM 686 C CA . LEU A 1 85 ? 4.454 -4.426 -2.212 1.00 98.50 85 LEU A CA 1
ATOM 687 C C . LEU A 1 85 ? 5.294 -3.980 -3.407 1.00 98.50 85 LEU A C 1
ATOM 689 O O . LEU A 1 85 ? 6.253 -3.242 -3.216 1.00 98.50 85 LEU A O 1
ATOM 693 N N . HIS A 1 86 ? 4.938 -4.380 -4.631 1.00 98.69 86 HIS A N 1
ATOM 694 C CA . HIS A 1 86 ? 5.620 -3.926 -5.837 1.00 98.69 86 HIS A CA 1
ATOM 695 C C . HIS A 1 86 ? 5.530 -2.421 -6.078 1.00 98.69 86 HIS A C 1
ATOM 697 O O . HIS A 1 86 ? 6.312 -1.910 -6.871 1.00 98.69 86 HIS A O 1
ATOM 703 N N . VAL A 1 87 ? 4.612 -1.704 -5.434 1.00 98.81 87 VAL A N 1
ATOM 704 C CA . VAL A 1 87 ? 4.456 -0.258 -5.606 1.00 98.81 87 VAL A CA 1
ATOM 705 C C . VAL A 1 87 ? 4.896 0.455 -4.337 1.00 98.81 87 VAL A C 1
ATOM 707 O O . VAL A 1 87 ? 4.490 0.092 -3.235 1.00 98.81 87 VAL A O 1
ATOM 710 N N . VAL A 1 88 ? 5.688 1.518 -4.491 1.00 98.75 88 VAL A N 1
ATOM 711 C CA . VAL A 1 88 ? 5.980 2.428 -3.378 1.00 98.75 88 VAL A CA 1
ATOM 712 C C . VAL A 1 88 ? 4.663 3.056 -2.923 1.00 98.75 88 VAL A C 1
ATOM 714 O O . VAL A 1 88 ? 4.003 3.743 -3.707 1.00 98.75 88 VAL A O 1
ATOM 717 N N . SER A 1 89 ? 4.269 2.830 -1.670 1.00 98.56 89 SER A N 1
ATOM 718 C CA . SER A 1 89 ? 3.017 3.363 -1.119 1.00 98.56 89 SER A CA 1
ATOM 719 C C . SER A 1 89 ? 2.981 4.887 -1.264 1.00 98.56 89 SER A C 1
ATOM 721 O O . SER A 1 89 ? 4.004 5.538 -1.033 1.00 98.56 89 SER A O 1
ATOM 723 N N . TYR A 1 90 ? 1.823 5.442 -1.641 1.00 98.62 90 TYR A N 1
ATOM 724 C CA . TYR A 1 90 ? 1.642 6.853 -2.030 1.00 98.62 90 TYR A CA 1
ATOM 725 C C . TYR A 1 90 ? 2.242 7.271 -3.388 1.00 98.62 90 TYR A C 1
ATOM 727 O O . TYR A 1 90 ? 2.312 8.462 -3.688 1.00 98.62 90 TYR A O 1
ATOM 735 N N . SER A 1 91 ? 2.624 6.320 -4.253 1.00 98.75 91 SER A N 1
ATOM 736 C CA . SER A 1 91 ? 3.089 6.654 -5.608 1.00 98.75 91 SER A CA 1
ATOM 737 C C . SER A 1 91 ? 2.058 7.461 -6.402 1.00 98.75 91 SER A C 1
ATOM 739 O O . SER A 1 91 ? 0.897 7.051 -6.508 1.00 98.75 91 SER A O 1
ATOM 741 N N . VAL A 1 92 ? 2.495 8.567 -7.010 1.00 98.69 92 VAL A N 1
ATOM 742 C CA . VAL A 1 92 ? 1.684 9.355 -7.960 1.00 98.69 92 VAL A CA 1
ATOM 743 C C . VAL A 1 92 ? 1.427 8.575 -9.261 1.00 98.69 92 VAL A C 1
ATOM 745 O O . VAL A 1 92 ? 2.249 7.722 -9.618 1.00 98.69 92 VAL A O 1
ATOM 748 N N . PRO A 1 93 ? 0.327 8.851 -9.990 1.00 98.62 93 PRO A N 1
ATOM 749 C CA . PRO A 1 93 ? 0.034 8.153 -11.235 1.00 98.62 93 PRO A CA 1
ATOM 750 C C . PRO A 1 93 ? 1.091 8.421 -12.303 1.00 98.62 93 PRO A C 1
ATOM 752 O O . PRO A 1 93 ? 1.601 9.535 -12.454 1.00 98.62 93 PRO A O 1
ATOM 755 N N . ILE A 1 94 ? 1.380 7.396 -13.099 1.00 98.69 94 ILE A N 1
ATOM 756 C CA . ILE A 1 94 ? 2.288 7.494 -14.239 1.00 98.69 94 ILE A CA 1
ATOM 757 C C . ILE A 1 94 ? 1.830 6.560 -15.355 1.00 98.69 94 ILE A C 1
ATOM 759 O O . ILE A 1 94 ? 1.362 5.456 -15.110 1.00 98.69 94 ILE A O 1
ATOM 763 N N . ASN A 1 95 ? 1.974 7.012 -16.595 1.00 98.69 95 ASN A N 1
ATOM 764 C CA . ASN A 1 95 ? 1.822 6.191 -17.789 1.00 98.69 95 ASN A CA 1
ATOM 765 C C . ASN A 1 95 ? 2.836 6.685 -18.821 1.00 98.69 95 ASN A C 1
ATOM 767 O O . ASN A 1 95 ? 2.570 7.641 -19.554 1.00 98.69 95 ASN A O 1
ATOM 771 N N . LYS A 1 96 ? 4.048 6.128 -18.782 1.00 98.56 96 LYS A N 1
ATOM 772 C CA . LYS A 1 96 ? 5.175 6.586 -19.603 1.00 98.56 96 LYS A CA 1
ATOM 773 C C . LYS A 1 96 ? 6.031 5.420 -20.062 1.00 98.56 96 LYS A C 1
ATOM 775 O O . LYS A 1 96 ? 6.099 4.389 -19.406 1.00 98.56 96 LYS A O 1
ATOM 780 N N . THR A 1 97 ? 6.723 5.626 -21.174 1.00 98.81 97 THR A N 1
ATOM 781 C CA . THR A 1 97 ? 7.857 4.789 -21.566 1.00 98.81 97 THR A CA 1
ATOM 782 C C . THR A 1 97 ? 9.142 5.476 -21.114 1.00 98.81 97 THR A C 1
ATOM 784 O O . THR A 1 97 ? 9.300 6.669 -21.373 1.00 98.81 97 THR A O 1
ATOM 787 N N . VAL A 1 98 ? 10.022 4.759 -20.415 1.00 98.75 98 VAL A N 1
ATOM 788 C CA . VAL A 1 98 ? 11.275 5.290 -19.848 1.00 98.75 98 VAL A CA 1
ATOM 789 C C . VAL A 1 98 ? 12.448 4.363 -20.168 1.00 98.75 98 VAL A C 1
ATOM 791 O O . VAL A 1 98 ? 12.264 3.153 -20.296 1.00 98.75 98 VAL A O 1
ATOM 794 N N . SER A 1 99 ? 13.662 4.907 -20.261 1.00 98.75 99 SER A N 1
ATOM 795 C CA . SER A 1 99 ? 14.871 4.090 -20.424 1.00 98.75 99 SER A CA 1
ATOM 796 C C . SER A 1 99 ? 15.168 3.280 -19.158 1.00 98.75 99 SER A C 1
ATOM 798 O O . SER A 1 99 ? 14.759 3.660 -18.056 1.00 98.75 99 SER A O 1
ATOM 800 N N . LEU A 1 100 ? 15.977 2.219 -19.269 1.00 98.75 100 LEU A N 1
ATOM 801 C CA . LEU A 1 100 ? 16.473 1.503 -18.086 1.00 98.75 100 LEU A CA 1
ATOM 802 C C . LEU A 1 100 ? 17.181 2.445 -17.092 1.00 98.75 100 LEU A C 1
ATOM 804 O O . LEU A 1 100 ? 16.980 2.331 -15.886 1.00 98.75 100 LEU A O 1
ATOM 808 N N . SER A 1 101 ? 17.983 3.397 -17.579 1.00 98.50 101 SER A N 1
ATOM 809 C CA . SER A 1 101 ? 18.705 4.351 -16.726 1.00 98.50 101 SER A CA 1
ATOM 810 C C . SER A 1 101 ? 17.780 5.287 -15.939 1.00 98.50 101 SER A C 1
ATOM 812 O O . SER A 1 101 ? 18.088 5.661 -14.804 1.00 98.50 101 SER A O 1
ATOM 814 N N . GLU A 1 102 ? 16.633 5.664 -16.505 1.00 98.56 102 GLU A N 1
ATOM 815 C CA . GLU A 1 102 ? 15.585 6.370 -15.774 1.00 98.56 102 GLU A CA 1
ATOM 816 C C . GLU A 1 102 ? 14.867 5.440 -14.805 1.00 98.56 102 GLU A C 1
ATOM 818 O O . GLU A 1 102 ? 14.799 5.760 -13.619 1.00 98.56 102 GLU A O 1
ATOM 823 N N . LEU A 1 103 ? 14.427 4.270 -15.273 1.00 98.75 103 LEU A N 1
ATOM 824 C CA . LEU A 1 103 ? 13.721 3.291 -14.454 1.00 98.75 103 LEU A CA 1
ATOM 825 C C . LEU A 1 103 ? 14.505 2.944 -13.183 1.00 98.75 103 LEU A C 1
ATOM 827 O O . LEU A 1 103 ? 13.944 2.982 -12.094 1.00 98.75 103 LEU A O 1
ATOM 831 N N . GLN A 1 104 ? 15.814 2.691 -13.292 1.00 98.50 104 GLN A N 1
ATOM 832 C CA . GLN A 1 104 ? 16.677 2.329 -12.162 1.00 98.50 104 GLN A CA 1
ATOM 833 C C . GLN A 1 104 ? 16.654 3.345 -11.009 1.00 98.50 104 GLN A C 1
ATOM 835 O O . GLN A 1 104 ? 16.852 2.949 -9.861 1.00 98.50 104 GLN A O 1
ATOM 840 N N . ARG A 1 105 ? 16.379 4.630 -11.275 1.00 98.44 105 ARG A N 1
ATOM 841 C CA . ARG A 1 105 ? 16.261 5.672 -10.235 1.00 98.44 105 ARG A CA 1
ATOM 842 C C . ARG A 1 105 ? 14.970 5.562 -9.416 1.00 98.44 105 ARG A C 1
ATOM 844 O O . ARG A 1 105 ? 14.903 6.113 -8.323 1.00 98.44 105 ARG A O 1
ATOM 851 N N . HIS A 1 106 ? 13.983 4.835 -9.931 1.00 98.56 106 HIS A N 1
ATOM 852 C CA . HIS A 1 106 ? 12.666 4.614 -9.333 1.00 98.56 106 HIS A CA 1
ATOM 853 C C . HIS A 1 106 ? 12.454 3.166 -8.862 1.00 98.56 106 HIS A C 1
ATOM 855 O O . HIS A 1 106 ? 11.352 2.810 -8.440 1.00 98.56 106 HIS A O 1
ATOM 861 N N . LEU A 1 107 ? 13.496 2.328 -8.931 1.00 98.69 107 LEU A N 1
ATOM 862 C CA . LEU A 1 107 ? 13.468 0.948 -8.458 1.00 98.69 107 LEU A CA 1
ATOM 863 C C . LEU A 1 107 ? 14.102 0.808 -7.074 1.00 98.69 107 LEU A C 1
ATOM 865 O O . LEU A 1 107 ? 15.218 1.279 -6.825 1.00 98.69 107 LEU A O 1
ATOM 869 N N . TYR A 1 108 ? 13.426 0.057 -6.212 1.00 98.69 108 TYR A N 1
ATOM 870 C CA . TYR A 1 108 ? 13.868 -0.276 -4.863 1.00 98.69 108 TYR A CA 1
ATOM 871 C C . TYR A 1 108 ? 14.013 -1.795 -4.710 1.00 98.69 108 TYR A C 1
ATOM 873 O O . TYR A 1 108 ? 13.126 -2.561 -5.076 1.00 98.69 108 TYR A O 1
ATOM 881 N N . SER A 1 109 ? 15.144 -2.235 -4.168 1.00 98.62 109 SER A N 1
ATOM 882 C CA . SER A 1 109 ? 15.482 -3.642 -3.920 1.00 98.62 109 SER A CA 1
ATOM 883 C C . SER A 1 109 ? 16.383 -3.743 -2.685 1.00 98.62 109 SER A C 1
ATOM 885 O O . SER A 1 109 ? 16.876 -2.726 -2.192 1.00 98.62 109 SER A O 1
ATOM 887 N N . LEU A 1 110 ? 16.594 -4.956 -2.167 1.00 98.31 110 LEU A N 1
ATOM 888 C CA . LEU A 1 110 ? 17.439 -5.212 -0.996 1.00 98.31 110 LEU A CA 1
ATOM 889 C C . LEU A 1 110 ? 18.609 -6.131 -1.376 1.00 98.31 110 LEU A C 1
ATOM 891 O O . LEU A 1 110 ? 18.405 -7.340 -1.486 1.00 98.31 110 LEU A O 1
ATOM 895 N N . PRO A 1 111 ? 19.839 -5.607 -1.535 1.00 97.62 111 PRO A N 1
ATOM 896 C CA . PRO A 1 111 ? 21.002 -6.433 -1.865 1.00 97.62 111 PRO A CA 1
ATOM 897 C C . PRO A 1 111 ? 21.261 -7.577 -0.876 1.00 97.62 111 PRO A C 1
ATOM 899 O O . PRO A 1 111 ? 21.581 -8.686 -1.294 1.00 97.62 111 PRO A O 1
ATOM 902 N N . GLU A 1 112 ? 21.048 -7.323 0.417 1.00 98.19 112 GLU A N 1
ATOM 903 C CA . GLU A 1 112 ? 21.262 -8.294 1.502 1.00 98.19 112 GLU A CA 1
ATOM 904 C C . GLU A 1 112 ? 20.137 -9.339 1.626 1.00 98.19 112 GLU A C 1
ATOM 906 O O . GLU A 1 112 ? 20.300 -10.353 2.300 1.00 98.19 112 GLU A O 1
ATOM 911 N N . GLN A 1 113 ? 18.983 -9.106 0.990 1.00 98.00 113 GLN A N 1
ATOM 912 C CA . GLN A 1 113 ? 17.836 -10.022 0.976 1.00 98.00 113 GLN A CA 1
ATOM 913 C C . GLN A 1 113 ? 17.321 -10.165 -0.459 1.00 98.00 113 GLN A C 1
ATOM 915 O O . GLN A 1 113 ? 16.276 -9.612 -0.811 1.00 98.00 113 GLN A O 1
ATOM 920 N N . PRO A 1 114 ? 18.061 -10.878 -1.323 1.00 98.19 114 PRO A N 1
ATOM 921 C CA . PRO A 1 114 ? 17.927 -10.711 -2.762 1.00 98.19 114 PRO A CA 1
ATOM 922 C C . PRO A 1 114 ? 16.634 -11.268 -3.363 1.00 98.19 114 PRO A C 1
ATOM 924 O O . PRO A 1 114 ? 16.306 -10.915 -4.496 1.00 98.19 114 PRO A O 1
ATOM 927 N N . ASP A 1 115 ? 15.904 -12.091 -2.608 1.00 98.31 115 ASP A N 1
ATOM 928 C CA . ASP A 1 115 ? 14.609 -12.670 -2.980 1.00 98.31 115 ASP A CA 1
ATOM 929 C C . ASP A 1 115 ? 13.410 -11.922 -2.365 1.00 98.31 115 ASP A C 1
ATOM 931 O O . ASP A 1 115 ? 12.262 -12.244 -2.667 1.00 98.31 115 ASP A O 1
ATOM 935 N N . ALA A 1 116 ? 13.649 -10.917 -1.515 1.00 98.12 116 ALA A N 1
ATOM 936 C CA . ALA A 1 116 ? 12.594 -10.129 -0.886 1.00 98.12 116 ALA A CA 1
ATOM 937 C C . ALA A 1 116 ? 12.185 -8.930 -1.755 1.00 98.12 116 ALA A C 1
ATOM 939 O O . ALA A 1 116 ? 13.023 -8.268 -2.368 1.00 98.12 116 ALA A O 1
ATOM 940 N N . ILE A 1 117 ? 10.888 -8.609 -1.755 1.00 98.56 117 ILE A N 1
ATOM 941 C CA . ILE A 1 117 ? 10.365 -7.340 -2.275 1.00 98.56 117 ILE A CA 1
ATOM 942 C C . ILE A 1 117 ? 10.276 -6.373 -1.086 1.00 98.56 117 ILE A C 1
ATOM 944 O O . ILE A 1 117 ? 9.538 -6.667 -0.141 1.00 98.56 117 ILE A O 1
ATOM 948 N N . PRO A 1 118 ? 11.016 -5.248 -1.073 1.00 98.38 118 PRO A N 1
ATOM 949 C CA . PRO A 1 118 ? 10.945 -4.310 0.040 1.00 98.38 118 PRO A CA 1
ATOM 950 C C . PRO A 1 118 ? 9.600 -3.585 0.088 1.00 98.38 118 PRO A C 1
ATOM 952 O O . PRO A 1 118 ? 9.054 -3.195 -0.940 1.00 98.38 118 PRO A O 1
ATOM 955 N N . TYR A 1 119 ? 9.120 -3.306 1.298 1.00 98.25 119 TYR A N 1
ATOM 956 C CA . TYR A 1 119 ? 8.060 -2.327 1.509 1.00 98.25 119 TYR A CA 1
ATOM 957 C C . TYR A 1 119 ? 8.664 -0.923 1.606 1.00 98.25 119 TYR A C 1
ATOM 959 O O . TYR A 1 119 ? 9.467 -0.646 2.497 1.00 98.25 119 TYR A O 1
ATOM 967 N N . VAL A 1 120 ? 8.287 -0.036 0.684 1.00 98.44 120 VAL A N 1
ATOM 968 C CA . VAL A 1 120 ? 8.764 1.353 0.626 1.00 98.44 120 VAL A CA 1
ATOM 969 C C . VAL A 1 120 ? 7.563 2.289 0.554 1.00 98.44 120 VAL A C 1
ATOM 971 O O . VAL A 1 120 ? 6.537 1.967 -0.045 1.00 98.44 120 VAL A O 1
ATOM 974 N N . THR A 1 121 ? 7.682 3.460 1.175 1.00 98.12 121 THR A N 1
ATOM 975 C CA . THR A 1 121 ? 6.601 4.445 1.284 1.00 98.12 121 THR A CA 1
ATOM 976 C C . THR A 1 121 ? 7.109 5.835 0.922 1.00 98.12 121 THR A C 1
ATOM 978 O O . THR A 1 121 ? 8.303 6.116 1.051 1.00 98.12 121 THR A O 1
ATOM 981 N N . SER A 1 122 ? 6.210 6.708 0.468 1.00 97.25 122 SER A N 1
ATOM 982 C CA . SER A 1 122 ? 6.511 8.121 0.240 1.00 97.25 122 SER A CA 1
ATOM 983 C C . SER A 1 122 ? 5.320 9.019 0.562 1.00 97.25 122 SER A C 1
ATOM 985 O O . SER A 1 122 ? 4.756 9.682 -0.300 1.00 97.25 122 SER A O 1
ATOM 987 N N . TYR A 1 123 ? 4.919 9.031 1.831 1.00 97.06 123 TYR A N 1
ATOM 988 C CA . TYR A 1 123 ? 3.689 9.697 2.271 1.00 97.06 123 TYR A CA 1
ATOM 989 C C . TYR A 1 123 ? 3.691 11.222 2.126 1.00 97.06 123 TYR A C 1
ATOM 991 O O . TYR A 1 123 ? 2.642 11.821 1.902 1.00 97.06 123 TYR A O 1
ATOM 999 N N . TYR A 1 124 ? 4.857 11.848 2.281 1.00 95.19 124 TYR A N 1
ATOM 1000 C CA . TYR A 1 124 ? 4.978 13.305 2.419 1.00 95.19 124 TYR A CA 1
ATOM 1001 C C . TYR A 1 124 ? 5.775 13.962 1.291 1.00 95.19 124 TYR A C 1
ATOM 1003 O O . TYR A 1 124 ? 5.932 15.179 1.275 1.00 95.19 124 TYR A O 1
ATOM 1011 N N . GLU A 1 125 ? 6.255 13.166 0.338 1.00 96.62 125 GLU A N 1
ATOM 1012 C CA . GLU A 1 125 ? 6.942 13.647 -0.855 1.00 96.62 125 GLU A CA 1
ATOM 1013 C C . GLU A 1 125 ? 6.365 12.941 -2.078 1.00 96.62 125 GLU A C 1
ATOM 1015 O O . GLU A 1 125 ? 6.366 11.712 -2.157 1.00 96.62 125 GLU A O 1
ATOM 1020 N N . GLU A 1 126 ? 5.877 13.713 -3.045 1.00 97.19 126 GLU A N 1
ATOM 1021 C CA . GLU A 1 126 ? 5.330 13.155 -4.277 1.00 97.19 126 GLU A CA 1
ATOM 1022 C C . GLU A 1 126 ? 6.456 12.523 -5.107 1.00 97.19 126 GLU A C 1
ATOM 1024 O O . GLU A 1 126 ? 7.365 13.194 -5.598 1.00 97.19 126 GLU A O 1
ATOM 1029 N N . ARG A 1 127 ? 6.397 11.201 -5.263 1.00 97.31 127 ARG A N 1
ATOM 1030 C CA . ARG A 1 127 ? 7.258 10.421 -6.157 1.00 97.31 127 ARG A CA 1
ATOM 1031 C C . ARG A 1 127 ? 6.479 9.218 -6.667 1.00 97.31 127 ARG A C 1
ATOM 1033 O O . ARG A 1 127 ? 5.397 8.920 -6.173 1.00 97.31 127 ARG A O 1
ATOM 1040 N N . TRP A 1 128 ? 7.038 8.513 -7.635 1.00 98.62 128 TRP A N 1
ATOM 1041 C CA . TRP A 1 128 ? 6.572 7.190 -8.037 1.00 98.62 128 TRP A CA 1
ATOM 1042 C C . TRP A 1 128 ? 7.739 6.212 -7.942 1.00 98.62 128 TRP A C 1
ATOM 1044 O O . TRP A 1 128 ? 8.903 6.611 -8.075 1.00 98.62 128 TRP A O 1
ATOM 1054 N N . GLY A 1 129 ? 7.437 4.941 -7.708 1.00 98.69 129 GLY A N 1
ATOM 1055 C CA . GLY A 1 129 ? 8.458 3.906 -7.710 1.00 98.69 129 GLY A CA 1
ATOM 1056 C C . GLY A 1 129 ? 7.894 2.502 -7.618 1.00 98.69 129 GLY A C 1
ATOM 1057 O O . GLY A 1 129 ? 6.746 2.296 -7.221 1.00 98.69 129 GLY A O 1
ATOM 1058 N N . PHE A 1 130 ? 8.747 1.545 -7.966 1.00 98.88 130 PHE A N 1
ATOM 1059 C CA . PHE A 1 130 ? 8.456 0.123 -7.873 1.00 98.88 130 PHE A CA 1
ATOM 1060 C C . PHE A 1 130 ? 9.485 -0.590 -7.005 1.00 98.88 130 PHE A C 1
ATOM 1062 O O . PHE A 1 130 ? 10.677 -0.280 -7.033 1.00 98.88 130 PHE A O 1
ATOM 1069 N N . CYS A 1 131 ? 9.021 -1.589 -6.272 1.00 98.81 131 CYS A N 1
ATOM 1070 C CA . CYS A 1 131 ? 9.852 -2.515 -5.531 1.00 98.81 131 CYS A CA 1
ATOM 1071 C C . CYS A 1 131 ? 9.899 -3.855 -6.260 1.00 98.81 131 CYS A C 1
ATOM 1073 O O . CYS A 1 131 ? 8.896 -4.340 -6.783 1.00 98.81 131 CYS A O 1
ATOM 1075 N N . LEU A 1 132 ? 11.063 -4.481 -6.273 1.00 98.62 132 LEU A N 1
ATOM 1076 C CA . LEU A 1 132 ? 11.275 -5.795 -6.864 1.00 98.62 132 LEU A CA 1
ATOM 1077 C C . LEU A 1 132 ? 12.413 -6.505 -6.140 1.00 98.62 132 LEU A C 1
ATOM 1079 O O . LEU A 1 132 ? 13.171 -5.885 -5.389 1.00 98.62 132 LEU A O 1
ATOM 1083 N N . THR A 1 133 ? 12.540 -7.806 -6.372 1.00 98.69 133 THR A N 1
ATOM 1084 C CA . THR A 1 133 ? 13.657 -8.566 -5.812 1.00 98.69 133 THR A CA 1
ATOM 1085 C C . THR A 1 133 ? 14.971 -8.089 -6.430 1.00 98.69 133 THR A C 1
ATOM 1087 O O . THR A 1 133 ? 15.028 -7.690 -7.599 1.00 98.69 133 THR A O 1
ATOM 1090 N N . GLU A 1 134 ? 16.060 -8.128 -5.666 1.00 98.69 134 GLU A N 1
ATOM 1091 C CA . GLU A 1 134 ? 17.380 -7.764 -6.193 1.00 98.69 134 GLU A CA 1
ATOM 1092 C C . GLU A 1 134 ? 17.784 -8.678 -7.355 1.00 98.69 134 GLU A C 1
ATOM 1094 O O . GLU A 1 134 ? 18.346 -8.222 -8.355 1.00 98.69 134 GLU A O 1
ATOM 1099 N N . ASN A 1 135 ? 17.461 -9.970 -7.242 1.00 98.56 135 ASN A N 1
ATOM 1100 C CA . ASN A 1 135 ? 17.714 -10.948 -8.292 1.00 98.56 135 ASN A CA 1
ATOM 1101 C C . ASN A 1 135 ? 17.010 -10.559 -9.595 1.00 98.56 135 ASN A C 1
ATOM 1103 O O . ASN A 1 135 ? 17.630 -10.592 -10.656 1.00 98.56 135 ASN A O 1
ATOM 1107 N N . GLN A 1 136 ? 15.757 -10.109 -9.527 1.00 98.19 136 GLN A N 1
ATOM 1108 C CA . GLN A 1 136 ? 15.042 -9.621 -10.700 1.00 98.19 136 GLN A CA 1
ATOM 1109 C C . GLN A 1 136 ? 15.664 -8.334 -11.253 1.00 98.19 136 GLN A C 1
ATOM 1111 O O . GLN A 1 136 ? 15.919 -8.247 -12.457 1.00 98.19 136 GLN A O 1
ATOM 1116 N N . ARG A 1 137 ? 15.968 -7.357 -10.391 1.00 98.31 137 ARG A N 1
ATOM 1117 C CA . ARG A 1 137 ? 16.560 -6.069 -10.788 1.00 98.31 137 ARG A CA 1
ATOM 1118 C C . ARG A 1 137 ? 17.865 -6.229 -11.572 1.00 98.31 137 ARG A C 1
ATOM 1120 O O . ARG A 1 137 ? 18.085 -5.513 -12.547 1.00 98.31 137 ARG A O 1
ATOM 1127 N N . LYS A 1 138 ? 18.709 -7.189 -11.188 1.00 98.06 138 LYS A N 1
ATOM 1128 C CA . LYS A 1 138 ? 19.979 -7.503 -11.871 1.00 98.06 138 LYS A CA 1
ATOM 1129 C C . LYS A 1 138 ? 19.806 -8.082 -13.278 1.00 98.06 138 LYS A C 1
ATOM 1131 O O . LYS A 1 138 ? 20.749 -8.060 -14.064 1.00 98.06 138 LYS A O 1
ATOM 1136 N N . THR A 1 139 ? 18.627 -8.613 -13.606 1.00 97.62 139 THR A N 1
ATOM 1137 C CA . THR A 1 139 ? 18.363 -9.231 -14.919 1.00 97.62 139 THR A CA 1
ATOM 1138 C C . THR A 1 139 ? 17.853 -8.253 -15.971 1.00 97.62 139 THR A C 1
ATOM 1140 O O . THR A 1 139 ? 17.832 -8.613 -17.153 1.00 97.62 139 THR A O 1
ATOM 1143 N N . LEU A 1 140 ? 17.482 -7.034 -15.561 1.00 98.12 140 LEU A N 1
ATOM 1144 C CA . LEU A 1 140 ? 16.959 -6.001 -16.450 1.00 98.12 140 LEU A CA 1
ATOM 1145 C C . LEU A 1 140 ? 17.947 -5.700 -17.582 1.00 98.12 140 LEU A C 1
ATOM 1147 O O . LEU A 1 140 ? 19.163 -5.660 -17.386 1.00 98.12 140 LEU A O 1
ATOM 1151 N N . LYS A 1 141 ? 17.409 -5.523 -18.788 1.00 97.75 141 LYS A N 1
ATOM 1152 C CA . LYS A 1 141 ? 18.177 -5.264 -20.010 1.00 97.75 141 LYS A CA 1
ATOM 1153 C C . LYS A 1 141 ? 18.017 -3.819 -20.447 1.00 97.75 141 LYS A C 1
ATOM 1155 O O . LYS A 1 141 ? 16.981 -3.211 -20.190 1.00 97.75 141 LYS A O 1
ATOM 1160 N N . GLU A 1 142 ? 19.037 -3.289 -21.108 1.00 98.31 142 GLU A N 1
ATOM 1161 C CA . GLU A 1 142 ? 18.943 -1.977 -21.743 1.00 98.31 142 GLU A CA 1
ATOM 1162 C C . GLU A 1 142 ? 17.774 -1.936 -22.731 1.00 98.31 142 GLU A C 1
ATOM 1164 O O . GLU A 1 142 ? 17.486 -2.922 -23.415 1.00 98.31 142 GLU A O 1
ATOM 1169 N N . GLY A 1 143 ? 17.107 -0.788 -22.788 1.00 98.06 143 GLY A N 1
ATOM 1170 C CA . GLY A 1 143 ? 15.939 -0.562 -23.627 1.00 98.06 143 GLY A CA 1
ATOM 1171 C C . GLY A 1 143 ? 14.876 0.274 -22.928 1.00 98.06 143 GLY A C 1
ATOM 1172 O O . GLY A 1 143 ? 15.106 0.839 -21.853 1.00 98.06 143 GLY A O 1
ATOM 1173 N N . ASP A 1 144 ? 13.715 0.317 -23.570 1.00 98.75 144 ASP A N 1
ATOM 1174 C CA . ASP A 1 144 ? 12.573 1.124 -23.171 1.00 98.75 144 ASP A CA 1
ATOM 1175 C C . ASP A 1 144 ? 11.527 0.279 -22.437 1.00 98.75 144 ASP A C 1
ATOM 1177 O O . ASP A 1 144 ? 11.103 -0.774 -22.916 1.00 98.75 144 ASP A O 1
ATOM 1181 N N . TYR A 1 145 ? 11.102 0.760 -21.272 1.00 98.88 145 TYR A N 1
ATOM 1182 C CA . TYR A 1 145 ? 10.144 0.100 -20.393 1.00 98.88 145 TYR A CA 1
ATOM 1183 C C . TYR A 1 145 ? 8.861 0.909 -20.324 1.00 98.88 145 TYR A C 1
ATOM 1185 O O . TYR A 1 145 ? 8.910 2.117 -20.086 1.00 98.88 145 TYR A O 1
ATOM 1193 N N . GLN A 1 146 ? 7.710 0.253 -20.458 1.00 98.81 146 GLN A N 1
ATOM 1194 C CA . GLN A 1 146 ? 6.431 0.903 -20.181 1.00 98.81 146 GLN A CA 1
ATOM 1195 C C . GLN A 1 146 ? 6.139 0.793 -18.690 1.00 98.81 146 GLN A C 1
ATOM 1197 O O . GLN A 1 146 ? 6.064 -0.305 -18.141 1.00 98.81 146 GLN A O 1
ATOM 1202 N N . VAL A 1 147 ? 5.969 1.939 -18.047 1.00 98.88 147 VAL A N 1
ATOM 1203 C CA . VAL A 1 147 ? 5.696 2.066 -16.621 1.00 98.88 147 VAL A CA 1
ATOM 1204 C C . VAL A 1 147 ? 4.301 2.637 -16.452 1.00 98.88 147 VAL A C 1
ATOM 1206 O O . VAL A 1 147 ? 3.989 3.711 -16.977 1.00 98.88 147 VAL A O 1
ATOM 1209 N N . TYR A 1 148 ? 3.478 1.920 -15.694 1.00 98.88 148 TYR A N 1
ATOM 1210 C CA . TYR A 1 148 ? 2.094 2.283 -15.453 1.00 98.88 148 TYR A CA 1
ATOM 1211 C C . TYR A 1 148 ? 1.747 2.174 -13.969 1.00 98.88 148 TYR A C 1
ATOM 1213 O O . TYR A 1 148 ? 1.929 1.117 -13.375 1.00 98.88 148 TYR A O 1
ATOM 1221 N N . ILE A 1 149 ? 1.218 3.246 -13.384 1.00 98.88 149 ILE A N 1
ATOM 1222 C CA . ILE A 1 149 ? 0.587 3.268 -12.061 1.00 98.88 149 ILE A CA 1
ATOM 1223 C C . ILE A 1 149 ? -0.739 4.016 -12.210 1.00 98.88 149 ILE A C 1
ATOM 1225 O O . ILE A 1 149 ? -0.752 5.218 -12.478 1.00 98.88 149 ILE A O 1
ATOM 1229 N N . ASP A 1 150 ? -1.843 3.296 -12.030 1.00 98.81 150 ASP A N 1
ATOM 1230 C CA . ASP A 1 150 ? -3.207 3.825 -11.955 1.00 98.81 150 ASP A CA 1
ATOM 1231 C C . ASP A 1 150 ? -3.554 4.105 -10.494 1.00 98.81 150 ASP A C 1
ATOM 1233 O O . ASP A 1 150 ? -4.206 3.301 -9.815 1.00 98.81 150 ASP A O 1
ATOM 1237 N N . SER A 1 151 ? -3.032 5.220 -9.989 1.00 98.62 151 SER A N 1
ATOM 1238 C CA . SER A 1 151 ? -3.298 5.721 -8.646 1.00 98.62 151 SER A CA 1
ATOM 1239 C C . SER A 1 151 ? -3.908 7.117 -8.673 1.00 98.62 151 SER A C 1
ATOM 1241 O O . SER A 1 151 ? -3.850 7.847 -9.661 1.00 98.62 151 SER A O 1
ATOM 1243 N N . GLU A 1 152 ? -4.499 7.499 -7.552 1.00 98.50 152 GLU A N 1
ATOM 1244 C CA . GLU A 1 152 ? -5.059 8.819 -7.321 1.00 98.50 152 GLU A CA 1
ATOM 1245 C C . GLU A 1 152 ? -4.514 9.357 -6.000 1.00 98.50 152 GLU A C 1
ATOM 1247 O O . GLU A 1 152 ? -4.450 8.627 -5.011 1.00 98.50 152 GLU A O 1
ATOM 1252 N N . LEU A 1 153 ? -4.104 10.627 -6.006 1.00 98.00 153 LEU A N 1
ATOM 1253 C CA . LEU A 1 153 ? -3.686 11.368 -4.821 1.00 98.00 153 LEU A CA 1
ATOM 1254 C C . LEU A 1 153 ? -4.466 12.687 -4.778 1.00 98.00 153 LEU A C 1
ATOM 1256 O O . LEU A 1 153 ? -4.095 13.667 -5.431 1.00 98.00 153 LEU A O 1
ATOM 1260 N N . SER A 1 154 ? -5.566 12.696 -4.035 1.00 98.06 154 SER A N 1
ATOM 1261 C CA . SER A 1 154 ? -6.567 13.768 -4.046 1.00 98.06 154 SER A CA 1
ATOM 1262 C C . SER A 1 154 ? -6.959 14.188 -2.632 1.00 98.06 154 SER A C 1
ATOM 1264 O O . SER A 1 154 ? -6.640 13.514 -1.654 1.00 98.06 154 SER A O 1
ATOM 1266 N N . ASP A 1 155 ? -7.665 15.310 -2.505 1.00 98.56 155 ASP A N 1
ATOM 1267 C CA . ASP A 1 155 ? -8.308 15.637 -1.234 1.00 98.56 155 ASP A CA 1
ATOM 1268 C C . ASP A 1 155 ? -9.369 14.574 -0.920 1.00 98.56 155 ASP A C 1
ATOM 1270 O O . ASP A 1 155 ? -10.160 14.185 -1.782 1.00 98.56 155 ASP A O 1
ATOM 1274 N N . GLY A 1 156 ? -9.354 14.086 0.314 1.00 98.44 156 GLY A N 1
ATOM 1275 C CA . GLY A 1 156 ? -10.230 13.026 0.797 1.00 98.44 156 GLY A CA 1
ATOM 1276 C C . GLY A 1 156 ? -10.190 12.999 2.317 1.00 98.44 156 GLY A C 1
ATOM 1277 O O . GLY A 1 156 ? -10.316 14.049 2.958 1.00 98.44 156 GLY A O 1
ATOM 1278 N N . SER A 1 157 ? -9.987 11.824 2.906 1.00 98.62 157 SER A N 1
ATOM 1279 C CA . SER A 1 157 ? -9.872 11.699 4.358 1.00 98.62 157 SER A CA 1
ATOM 1280 C C . SER A 1 157 ? -8.899 10.617 4.820 1.00 98.62 157 SER A C 1
ATOM 1282 O O . SER A 1 157 ? -8.616 9.634 4.134 1.00 98.62 157 SER A O 1
ATOM 1284 N N . LEU A 1 158 ? -8.393 10.810 6.037 1.00 98.81 158 LEU A N 1
ATOM 1285 C CA . LEU A 1 158 ? -7.777 9.755 6.826 1.00 98.81 158 LEU A CA 1
ATOM 1286 C C . LEU A 1 158 ? -8.861 9.022 7.609 1.00 98.81 158 LEU A C 1
ATOM 1288 O O . LEU A 1 158 ? -9.625 9.644 8.349 1.00 98.81 158 LEU A O 1
ATOM 1292 N N . THR A 1 159 ? -8.878 7.701 7.468 1.00 98.88 159 THR A N 1
ATOM 1293 C CA . THR A 1 159 ? -9.836 6.823 8.136 1.00 98.88 159 THR A CA 1
ATOM 1294 C C . THR A 1 159 ? -9.203 6.172 9.363 1.00 98.88 159 THR A C 1
ATOM 1296 O O . THR A 1 159 ? -8.114 5.605 9.264 1.00 98.88 159 THR A O 1
ATOM 1299 N N . TYR A 1 160 ? -9.891 6.181 10.505 1.00 98.81 160 TYR A N 1
ATOM 1300 C CA . TYR A 1 160 ? -9.500 5.397 11.682 1.00 98.81 160 TYR A CA 1
ATOM 1301 C C . TYR A 1 160 ? -10.714 4.748 12.358 1.00 98.81 160 TYR A C 1
ATOM 1303 O O . TYR A 1 160 ? -11.851 5.163 12.139 1.00 98.81 160 TYR A O 1
ATOM 1311 N N . GLY A 1 161 ? -10.479 3.699 13.149 1.00 98.38 161 GLY A N 1
ATOM 1312 C CA . GLY A 1 161 ? -11.513 3.004 13.916 1.00 98.38 161 GLY A CA 1
ATOM 1313 C C . GLY A 1 161 ? -11.314 3.184 15.418 1.00 98.38 161 GLY A C 1
ATOM 1314 O O . GLY A 1 161 ? -10.183 3.125 15.892 1.00 98.38 161 GLY A O 1
ATOM 1315 N N . GLU A 1 162 ? -12.404 3.367 16.158 1.00 98.38 162 GLU A N 1
ATOM 1316 C CA . GLU A 1 162 ? -12.405 3.517 17.615 1.00 98.38 162 GLU A CA 1
ATOM 1317 C C . GLU A 1 162 ? -13.537 2.697 18.248 1.00 98.38 162 GLU A C 1
ATOM 1319 O O . GLU A 1 162 ? -14.650 2.622 17.724 1.00 98.38 162 GLU A O 1
ATOM 1324 N N . LEU A 1 163 ? -13.256 2.075 19.393 1.00 98.12 163 LEU A N 1
ATOM 1325 C CA . LEU A 1 163 ? -14.262 1.445 20.241 1.00 98.12 163 LEU A CA 1
ATOM 1326 C C . LEU A 1 163 ? -14.032 1.865 21.690 1.00 98.12 163 LEU A C 1
ATOM 1328 O O . LEU A 1 163 ? -12.994 1.557 22.272 1.00 98.12 163 LEU A O 1
ATOM 1332 N N . ILE A 1 164 ? -15.048 2.480 22.291 1.00 97.62 164 ILE A N 1
ATOM 1333 C CA . ILE A 1 164 ? -15.064 2.819 23.713 1.00 97.62 164 ILE A CA 1
ATOM 1334 C C . ILE A 1 164 ? -15.937 1.799 24.450 1.00 97.62 164 ILE A C 1
ATOM 1336 O O . ILE A 1 164 ? -17.112 1.616 24.129 1.00 97.62 164 ILE A O 1
ATOM 1340 N N . ILE A 1 165 ? -15.364 1.135 25.457 1.00 97.50 165 ILE A N 1
ATOM 1341 C CA . ILE A 1 165 ? -16.077 0.201 26.338 1.00 97.50 165 ILE A CA 1
ATOM 1342 C C . ILE A 1 165 ? -16.121 0.808 27.740 1.00 97.50 165 ILE A C 1
ATOM 1344 O O . ILE A 1 165 ? -15.114 0.837 28.445 1.00 97.50 165 ILE A O 1
ATOM 1348 N N . HIS A 1 166 ? -17.294 1.281 28.164 1.00 96.81 166 HIS A N 1
ATOM 1349 C CA . HIS A 1 166 ? -17.446 1.903 29.478 1.00 96.81 166 HIS A CA 1
ATOM 1350 C C . HIS A 1 166 ? -17.336 0.879 30.616 1.00 96.81 166 HIS A C 1
ATOM 1352 O O . HIS A 1 166 ? -18.096 -0.089 30.694 1.00 96.81 166 HIS A O 1
ATOM 1358 N N . GLY A 1 167 ? -16.377 1.116 31.514 1.00 96.50 167 GLY A N 1
ATOM 1359 C CA . GLY A 1 167 ? -16.179 0.349 32.740 1.00 96.50 167 GLY A CA 1
ATOM 1360 C C . GLY A 1 167 ? -16.947 0.919 33.937 1.00 96.50 167 GLY A C 1
ATOM 1361 O O . GLY A 1 167 ? -17.843 1.745 33.811 1.00 96.50 167 GLY A O 1
ATOM 1362 N N . LYS A 1 168 ? -16.569 0.487 35.146 1.00 97.31 168 LYS A N 1
ATOM 1363 C CA . LYS A 1 168 ? -17.171 0.964 36.409 1.00 97.31 168 LYS A CA 1
ATOM 1364 C 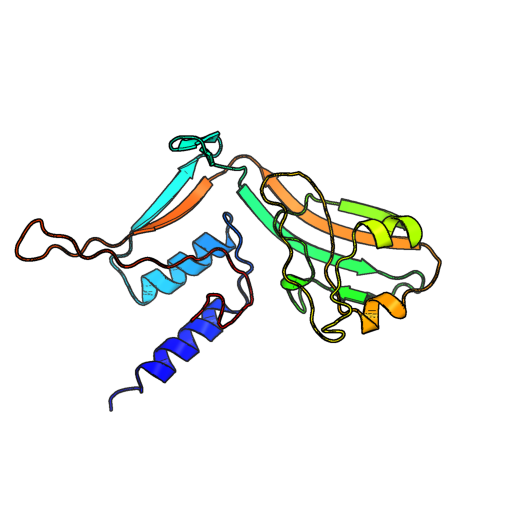C . LYS A 1 168 ? -16.615 2.313 36.898 1.00 97.31 168 LYS A C 1
ATOM 1366 O O . LYS A 1 168 ? -17.062 2.809 37.927 1.00 97.31 168 LYS A O 1
ATOM 1371 N N . SER A 1 169 ? -15.595 2.853 36.232 1.00 97.50 169 SER A N 1
ATOM 1372 C CA . SER A 1 169 ? -14.907 4.099 36.598 1.00 97.50 169 SER A CA 1
ATOM 1373 C C . SER A 1 169 ? -14.316 4.770 35.363 1.00 97.50 169 SER A C 1
ATOM 1375 O O . SER A 1 169 ? -14.017 4.070 34.400 1.00 97.50 169 SER A O 1
ATOM 1377 N N . GLU A 1 170 ? -13.991 6.056 35.475 1.00 96.88 170 GLU A N 1
ATOM 1378 C CA . GLU A 1 170 ? -13.347 6.869 34.425 1.00 96.88 170 GLU A CA 1
ATOM 1379 C C . GLU A 1 170 ? -11.865 6.532 34.158 1.00 96.88 170 GLU A C 1
ATOM 1381 O O . GLU A 1 170 ? -11.209 7.189 33.358 1.00 96.88 170 GLU A O 1
ATOM 1386 N N . LYS A 1 171 ? -11.280 5.547 34.856 1.00 97.88 171 LYS A N 1
ATOM 1387 C CA . LYS A 1 171 ? -9.907 5.105 34.572 1.00 97.88 171 LYS A CA 1
ATOM 1388 C C . LYS A 1 171 ? -9.873 4.328 33.260 1.00 97.88 171 LYS A C 1
ATOM 1390 O O . LYS A 1 171 ? -10.656 3.396 33.087 1.00 97.88 171 LYS A O 1
ATOM 1395 N N . GLU A 1 172 ? -8.911 4.654 32.405 1.00 98.06 172 GLU A N 1
ATOM 1396 C CA . GLU A 1 172 ? -8.793 4.090 31.063 1.00 98.06 172 GLU A CA 1
ATOM 1397 C C . GLU A 1 172 ? -7.622 3.106 30.935 1.00 98.06 172 GLU A C 1
ATOM 1399 O O . GLU A 1 172 ? -6.545 3.310 31.502 1.00 98.06 172 GLU A O 1
ATOM 1404 N N . VAL A 1 173 ? -7.844 2.041 30.160 1.00 98.19 173 VAL A N 1
ATOM 1405 C CA . VAL A 1 173 ? -6.791 1.190 29.597 1.00 98.19 173 VAL A CA 1
ATOM 1406 C C . VAL A 1 173 ? -6.864 1.340 28.083 1.00 98.19 173 VAL A C 1
ATOM 1408 O O . VAL A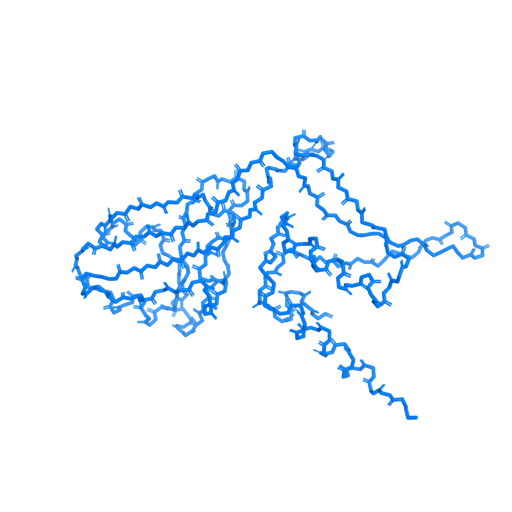 1 173 ? -7.868 0.966 27.481 1.00 98.19 173 VAL A O 1
ATOM 1411 N N . PHE A 1 174 ? -5.804 1.874 27.481 1.00 98.00 174 PHE A N 1
ATOM 1412 C CA . PHE A 1 174 ? -5.738 2.124 26.045 1.00 98.00 174 PHE A CA 1
ATOM 1413 C C . PHE A 1 174 ? -4.997 0.992 25.326 1.00 98.00 174 PHE A C 1
ATOM 1415 O O . PHE A 1 174 ? -3.862 0.664 25.677 1.00 98.00 174 PHE A O 1
ATOM 1422 N N . LEU A 1 175 ? -5.643 0.401 24.319 1.00 98.12 175 LEU A N 1
ATOM 1423 C CA . LEU A 1 175 ? -5.062 -0.598 23.423 1.00 98.12 175 LEU A CA 1
ATOM 1424 C C . LEU A 1 175 ? -5.102 -0.040 22.001 1.00 98.12 175 LEU A C 1
ATOM 1426 O O . LEU A 1 175 ? -6.175 0.305 21.510 1.00 98.12 175 LEU A O 1
ATOM 1430 N N . SER A 1 176 ? -3.950 0.029 21.339 1.00 97.56 176 SER A N 1
ATOM 1431 C CA . SER A 1 176 ? -3.845 0.526 19.969 1.00 97.56 176 SER A CA 1
ATOM 1432 C C . SER A 1 176 ? -3.058 -0.423 19.074 1.00 97.56 176 SER A C 1
ATOM 1434 O O . SER A 1 176 ? -2.176 -1.154 19.519 1.00 97.56 176 SER A O 1
ATOM 1436 N N . THR A 1 177 ? -3.403 -0.391 17.791 1.00 97.94 177 THR A N 1
ATOM 1437 C CA . THR A 1 177 ? -2.662 -0.997 16.680 1.00 97.94 177 THR A CA 1
ATOM 1438 C C . THR A 1 177 ? -2.826 -0.097 15.449 1.00 97.94 177 THR A C 1
ATOM 1440 O O . THR A 1 177 ? -3.544 0.907 15.508 1.00 97.94 177 THR A O 1
ATOM 1443 N N . TYR A 1 178 ? -2.166 -0.413 14.338 1.00 97.69 178 TYR A N 1
ATOM 1444 C CA . TYR A 1 178 ? -2.198 0.382 13.113 1.00 97.69 178 TYR A CA 1
ATOM 1445 C C . TYR A 1 178 ? -2.606 -0.448 11.896 1.00 97.69 178 TYR A C 1
ATOM 1447 O O . TYR A 1 178 ? -2.195 -1.584 11.711 1.00 97.69 178 TYR A O 1
ATOM 1455 N N . VAL A 1 179 ? -3.392 0.165 11.010 1.00 97.62 179 VAL A N 1
ATOM 1456 C CA . VAL A 1 179 ? -3.960 -0.477 9.810 1.00 97.62 179 VAL A CA 1
ATOM 1457 C C . VAL A 1 179 ? -3.398 0.122 8.518 1.00 97.62 179 VAL A C 1
ATOM 1459 O O . VAL A 1 179 ? -4.093 0.216 7.512 1.00 97.62 179 VAL A O 1
ATOM 1462 N N . CYS A 1 180 ? -2.143 0.574 8.539 1.00 97.69 180 CYS A N 1
ATOM 1463 C CA . CYS A 1 180 ? -1.528 1.248 7.392 1.00 97.69 180 CYS A CA 1
ATOM 1464 C C . CYS A 1 180 ? -0.678 0.337 6.496 1.00 97.69 180 CYS A C 1
ATOM 1466 O O . CYS A 1 180 ? -0.402 0.694 5.354 1.00 97.69 180 CYS A O 1
ATOM 1468 N N . HIS A 1 181 ? -0.250 -0.824 6.994 1.00 98.12 181 HIS A N 1
ATOM 1469 C CA . HIS A 1 181 ? 0.628 -1.737 6.260 1.00 98.12 181 HIS A CA 1
ATOM 1470 C C . HIS A 1 181 ? -0.189 -2.628 5.307 1.00 98.12 181 HIS A C 1
ATOM 1472 O O . HIS A 1 181 ? -1.190 -3.190 5.754 1.00 98.12 181 HIS A O 1
ATOM 1478 N N . PRO A 1 182 ? 0.195 -2.777 4.021 1.00 97.94 182 PRO A N 1
ATOM 1479 C CA . PRO A 1 182 ? -0.507 -3.611 3.035 1.00 97.94 182 PRO A CA 1
ATOM 1480 C C . PRO A 1 182 ? -0.284 -5.119 3.296 1.00 97.94 182 PRO A C 1
ATOM 14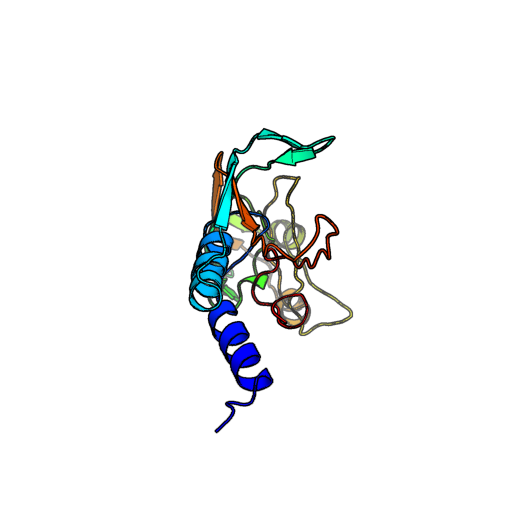82 O O . PRO A 1 182 ? -0.449 -5.569 4.430 1.00 97.94 182 PRO A O 1
ATOM 1485 N N . SER A 1 183 ? 0.026 -5.940 2.287 1.00 97.94 183 SER A N 1
ATOM 1486 C CA . SER A 1 183 ? 0.120 -7.406 2.414 1.00 97.94 183 SER A CA 1
ATOM 1487 C C . SER A 1 183 ? 1.388 -7.874 3.148 1.00 97.94 183 SER A C 1
ATOM 1489 O O . SER A 1 183 ? 2.280 -8.486 2.567 1.00 97.94 183 SER A O 1
ATOM 1491 N N . MET A 1 184 ? 1.463 -7.586 4.448 1.00 97.56 184 MET A N 1
ATOM 1492 C CA . MET A 1 184 ? 2.505 -8.032 5.374 1.00 97.56 184 MET A CA 1
ATOM 1493 C C . MET A 1 184 ? 1.865 -8.638 6.625 1.00 97.56 184 MET A C 1
ATOM 1495 O O . MET A 1 184 ? 0.885 -8.116 7.143 1.00 97.56 184 MET A O 1
ATOM 1499 N N . ALA A 1 185 ? 2.403 -9.768 7.095 1.00 96.44 185 ALA A N 1
ATOM 1500 C CA . ALA A 1 185 ? 1.762 -10.561 8.146 1.00 96.44 185 ALA A CA 1
ATOM 1501 C C . ALA A 1 185 ? 2.065 -9.996 9.536 1.00 96.44 185 ALA A C 1
ATOM 1503 O O . ALA A 1 185 ? 1.212 -9.384 10.159 1.00 96.44 185 ALA A O 1
ATOM 1504 N N . ASN A 1 186 ? 3.298 -10.180 10.007 1.00 96.81 186 ASN A N 1
ATOM 1505 C CA . ASN A 1 186 ? 3.685 -9.836 11.377 1.00 96.81 186 ASN A CA 1
ATOM 1506 C C . ASN A 1 186 ? 3.855 -8.326 11.615 1.00 96.81 186 ASN A C 1
ATOM 1508 O O . ASN A 1 186 ? 4.100 -7.918 12.737 1.00 96.81 186 ASN A O 1
ATOM 1512 N N . ASN A 1 187 ? 3.821 -7.520 10.555 1.00 93.69 187 ASN A N 1
ATOM 1513 C CA . ASN A 1 187 ? 3.818 -6.064 10.622 1.00 93.69 187 ASN A CA 1
ATOM 1514 C C . ASN A 1 187 ? 2.811 -5.555 9.576 1.00 93.69 187 ASN A C 1
ATOM 1516 O O . ASN A 1 187 ? 3.164 -5.356 8.416 1.00 93.69 187 ASN A O 1
ATOM 1520 N N . GLU A 1 188 ? 1.527 -5.439 9.904 1.00 92.31 188 GLU A N 1
ATOM 1521 C CA . GLU A 1 188 ? 0.938 -5.616 11.248 1.00 92.31 188 GLU A CA 1
ATOM 1522 C C . GLU A 1 188 ? -0.493 -6.165 11.144 1.00 92.31 188 GLU A C 1
ATOM 1524 O O . GLU A 1 188 ? -1.446 -5.594 11.662 1.00 92.31 188 GLU A O 1
ATOM 1529 N N . LEU A 1 189 ? -0.673 -7.247 10.375 1.00 95.56 189 LEU A N 1
ATOM 1530 C CA . LEU A 1 189 ? -1.943 -7.985 10.346 1.00 95.56 189 LEU A CA 1
ATOM 1531 C C . LEU A 1 189 ? -2.175 -8.824 11.608 1.00 95.56 189 LEU A C 1
ATOM 1533 O O . LEU A 1 189 ? -3.324 -9.185 11.865 1.00 95.56 189 LEU A O 1
ATOM 1537 N N . SER A 1 190 ? -1.099 -9.219 12.296 1.00 92.88 190 SER A N 1
ATOM 1538 C CA . SER A 1 190 ? -1.111 -9.968 13.561 1.00 92.88 190 SER A CA 1
ATOM 1539 C C . SER A 1 190 ? -1.597 -9.116 14.723 1.00 92.88 190 SER A C 1
ATOM 1541 O O . SER A 1 190 ? -2.425 -9.635 15.502 1.00 92.88 190 SER A O 1
#

Radius of gyration: 19.42 Å; chains: 1; bounding box: 41×47×62 Å

Sequence (190 aa):
MKLNEGRGIYDLCKKLWPITRSITGNGVRETLKIIQQEIPNLTIHEVSTGTQCFDWKIPKEWNIKNAYIIDPSGKIIVDFRDNNLHVVSYSVPINKTVSLSELQRHLYSLPEQPDAIPYVTSYYEERWGFCLTENQRKTLKEGDYQVYIDSELSDGSLTYGELIIHGKSEKEVFLSTYVCHPSMANNELS

pLDDT: mean 97.11, std 6.3, range [43.75, 98.88]